Protein AF-A0A9P1BZZ9-F1 (afdb_monomer_lite)

Organism: NCBI:txid2562237

Foldseek 3Di:
DDDDDDDDDDDDDDDDDPPDDDDDDDPPPPDPDDDDPDDPDPPVPPPPPPPPPCLLQDPVVPQVDLLSSVLSLQCLQDVADPPRRFDKDWDWDADVQAIKIKIWTAQSSCCSQPVPPHRTDIQIADGDNDRVVNVVRSSVSVSVDVSSSVSSVPGDDDPVVVVVVVVVVVVVVVVVVVVVVVVVVVVVVVVVVVVVD

pLDDT: mean 73.9, std 19.05, range [39.66, 96.94]

Sequence (197 aa):
MGGHAEETVGRTRGKRNSERSPARNRRSGSRQRKPRRSQSRTADRKRERSKPEAQYGFDPQKNKTKKNALNNFLRRLVRPKPNEPASASFKTLEVEGGWQSTMTLDSRCCAKIWPKEGPTKCFVGEICGAKNEAEESAMEKFWQDPDVRKTAATLPPSNRQKDRIRSVARYKDKQRANNQLRHHARLEQRRAESGLR

Secondary structure (DSSP, 8-state):
--------------------PPPP------------------------------BTTB-TTT-SSHHHHHHHHHHHHS--BTTB---EEEEEEEETTEEEEEEEE-HHHHHHH-TTS-S--EEEEEEESSHHHHHHHHHHHHHH-HHHHHHHHHSPPPHHHHHHHHHHHHHHHHHHHHHHHHHHHHHHHHHHHHT--

Structure (mmCIF, N/CA/C/O backbone):
data_AF-A0A9P1BZZ9-F1
#
_entry.id   AF-A0A9P1BZZ9-F1
#
loop_
_atom_site.group_PDB
_atom_site.id
_atom_site.type_symbol
_atom_site.label_atom_id
_atom_site.label_alt_id
_atom_site.label_comp_id
_atom_site.label_asym_id
_atom_site.label_entity_id
_atom_site.label_seq_id
_atom_site.pdbx_PDB_ins_code
_atom_site.Cartn_x
_atom_site.Cartn_y
_atom_site.Cartn_z
_atom_site.occupancy
_atom_site.B_iso_or_equiv
_atom_site.auth_seq_id
_atom_site.auth_comp_id
_atom_site.auth_asym_id
_atom_site.auth_atom_id
_atom_site.pdbx_PDB_model_num
ATOM 1 N N . MET A 1 1 ? 41.981 34.307 44.944 1.00 44.06 1 MET A N 1
ATOM 2 C CA . MET A 1 1 ? 43.408 34.422 45.315 1.00 44.06 1 MET A CA 1
ATOM 3 C C . MET A 1 1 ? 43.894 33.030 45.689 1.00 44.06 1 MET A C 1
ATOM 5 O O . MET A 1 1 ? 43.281 32.443 46.568 1.00 44.06 1 MET A O 1
ATOM 9 N N . GLY A 1 2 ? 44.925 32.527 44.999 1.00 40.56 2 GLY A N 1
ATOM 10 C CA . GLY A 1 2 ? 45.547 31.202 45.184 1.00 40.56 2 GLY A CA 1
ATOM 11 C C . GLY A 1 2 ? 44.863 30.103 44.356 1.00 40.56 2 GLY A C 1
ATOM 12 O O . GLY A 1 2 ? 43.699 29.826 44.594 1.00 40.56 2 GLY A O 1
ATOM 13 N N . GLY A 1 3 ? 45.443 29.479 43.329 1.00 44.03 3 GLY A N 1
ATOM 14 C CA . GLY A 1 3 ? 46.842 29.391 42.904 1.00 44.03 3 GLY A CA 1
ATOM 15 C C . GLY A 1 3 ? 47.364 27.962 43.096 1.00 44.03 3 GLY A C 1
ATOM 16 O O . GLY A 1 3 ? 47.228 27.432 44.192 1.00 44.03 3 GLY A O 1
ATOM 17 N N . HIS A 1 4 ? 48.004 27.431 42.045 1.00 40.78 4 HIS A N 1
ATOM 18 C CA . HIS A 1 4 ? 48.711 26.141 41.903 1.00 40.78 4 HIS A CA 1
ATOM 19 C C . HIS A 1 4 ? 47.864 24.911 41.535 1.00 40.78 4 HIS A C 1
ATOM 21 O O . HIS A 1 4 ? 46.781 24.732 42.072 1.00 40.78 4 HIS A O 1
ATOM 27 N N . ALA A 1 5 ? 48.307 23.947 40.726 1.00 47.50 5 ALA A N 1
ATOM 28 C CA . ALA A 1 5 ? 49.251 23.755 39.605 1.00 47.50 5 ALA A CA 1
ATOM 29 C C . ALA A 1 5 ? 49.505 22.225 39.562 1.00 47.50 5 ALA A C 1
ATOM 31 O O . ALA A 1 5 ? 49.292 21.562 40.572 1.00 47.50 5 ALA A O 1
ATOM 32 N N . GLU A 1 6 ? 50.014 21.722 38.429 1.00 48.06 6 GLU A N 1
ATOM 33 C CA . GLU A 1 6 ? 50.607 20.373 38.240 1.00 48.06 6 GLU A CA 1
ATOM 34 C C . GLU A 1 6 ? 49.603 19.210 38.049 1.00 48.06 6 GLU A C 1
ATOM 36 O O . GLU A 1 6 ? 48.519 19.199 38.613 1.00 48.06 6 GLU A O 1
ATOM 41 N N . GLU A 1 7 ? 49.827 18.185 37.225 1.00 44.62 7 GLU A N 1
ATOM 42 C CA . GLU A 1 7 ? 50.893 17.860 36.275 1.00 44.62 7 GLU A CA 1
ATOM 43 C C . GLU A 1 7 ? 50.366 16.823 35.257 1.00 44.62 7 GLU A C 1
ATOM 45 O O . GLU A 1 7 ? 49.316 16.202 35.420 1.00 44.62 7 GLU A O 1
ATOM 50 N N . THR A 1 8 ? 51.150 16.684 34.194 1.00 49.38 8 THR A N 1
ATOM 51 C CA . THR A 1 8 ? 51.267 15.650 33.147 1.00 49.38 8 THR A CA 1
ATOM 52 C C . THR A 1 8 ? 51.087 14.193 33.653 1.00 49.38 8 THR A C 1
ATOM 54 O O . THR A 1 8 ? 51.247 13.897 34.825 1.00 49.38 8 THR A O 1
ATOM 57 N N . VAL A 1 9 ? 50.669 13.189 32.867 1.00 47.25 9 VAL A N 1
ATOM 58 C CA . VAL A 1 9 ? 51.457 12.302 31.969 1.00 47.25 9 VAL A CA 1
ATOM 59 C C . VAL A 1 9 ? 50.465 11.175 31.562 1.00 47.25 9 VAL A C 1
ATOM 61 O O . VAL A 1 9 ? 49.798 10.611 32.416 1.00 47.25 9 VAL A O 1
ATOM 64 N N . GLY A 1 10 ? 50.188 10.869 30.289 1.00 39.66 10 GLY A N 1
ATOM 65 C CA . GLY A 1 10 ? 50.904 9.825 29.542 1.00 39.66 10 GLY A CA 1
ATOM 66 C C . GLY A 1 10 ? 50.033 8.619 29.119 1.00 39.66 10 GLY A C 1
ATOM 67 O O . GLY A 1 10 ? 49.416 7.961 29.939 1.00 39.66 10 GLY A O 1
ATOM 68 N N . ARG A 1 11 ? 50.031 8.353 27.800 1.00 44.88 11 ARG A N 1
ATOM 69 C CA . ARG A 1 11 ? 49.965 7.064 27.053 1.00 44.88 11 ARG A CA 1
ATOM 70 C C . ARG A 1 11 ? 49.220 5.868 27.703 1.00 44.88 11 ARG A C 1
ATOM 72 O O . ARG A 1 11 ? 49.583 5.382 28.758 1.00 44.88 11 ARG A O 1
ATOM 79 N N . THR A 1 12 ? 48.346 5.166 26.974 1.00 47.81 12 THR A N 1
ATOM 80 C CA . THR A 1 12 ? 48.816 4.104 26.058 1.00 47.81 12 THR A CA 1
ATOM 81 C C . THR A 1 12 ? 47.782 3.667 25.011 1.00 47.81 12 THR A C 1
ATOM 83 O O . THR A 1 12 ? 46.574 3.608 25.212 1.00 47.81 12 THR A O 1
ATOM 86 N N . ARG A 1 13 ? 48.339 3.335 23.844 1.00 48.12 13 ARG A N 1
ATOM 87 C CA . ARG A 1 13 ? 47.713 2.890 22.601 1.00 48.12 13 ARG A CA 1
ATOM 88 C C . ARG A 1 13 ? 47.457 1.381 22.677 1.00 48.12 13 ARG A C 1
ATOM 90 O O . ARG A 1 13 ? 48.377 0.593 22.470 1.00 48.12 13 ARG A O 1
ATOM 97 N N . GLY A 1 14 ? 46.218 0.979 22.953 1.00 43.62 14 GLY A N 1
ATOM 98 C CA . GLY A 1 14 ? 45.798 -0.424 22.919 1.00 43.62 14 GLY A CA 1
ATOM 99 C C . GLY A 1 14 ? 45.814 -0.983 21.493 1.00 43.62 14 GLY A C 1
ATOM 100 O O . GLY A 1 14 ? 44.892 -0.748 20.710 1.00 43.62 14 GLY A O 1
ATOM 101 N N . LYS A 1 15 ? 46.876 -1.720 21.148 1.00 42.53 15 LYS A N 1
ATOM 102 C CA . LYS A 1 15 ? 46.952 -2.567 19.952 1.00 42.53 15 LYS A CA 1
ATOM 103 C C . LYS A 1 15 ? 45.922 -3.694 20.091 1.00 42.53 15 LYS A C 1
ATOM 105 O O . LYS A 1 15 ? 46.056 -4.540 20.968 1.00 42.53 15 LYS A O 1
ATOM 110 N N . ARG A 1 16 ? 44.898 -3.720 19.233 1.00 51.22 16 ARG A N 1
ATOM 111 C CA . ARG A 1 16 ? 43.996 -4.874 19.121 1.00 51.22 16 ARG A CA 1
ATOM 112 C C . ARG A 1 16 ? 44.665 -5.940 18.262 1.00 51.22 16 ARG A C 1
ATOM 114 O O . ARG A 1 16 ? 44.851 -5.742 17.062 1.00 51.22 16 ARG A O 1
ATOM 121 N N . ASN A 1 17 ? 44.995 -7.060 18.896 1.00 47.78 17 ASN A N 1
ATOM 122 C CA . ASN A 1 17 ? 45.244 -8.332 18.233 1.00 47.78 17 ASN A CA 1
ATOM 123 C C . ASN A 1 17 ? 43.994 -8.701 17.423 1.00 47.78 17 ASN A C 1
ATOM 125 O O . ASN A 1 17 ? 42.943 -8.984 17.991 1.00 47.78 17 ASN A O 1
ATOM 129 N N . SER A 1 18 ? 44.094 -8.654 16.096 1.00 52.81 18 SER A N 1
ATOM 130 C CA . SER A 1 18 ? 43.132 -9.320 15.218 1.00 52.81 18 SER A CA 1
ATOM 131 C C . SER A 1 18 ? 43.734 -10.664 14.846 1.00 52.81 18 SER A C 1
ATOM 133 O O . SER A 1 18 ? 44.504 -10.794 13.895 1.00 52.81 18 SER A O 1
ATOM 135 N N . GLU A 1 19 ? 43.422 -11.662 15.667 1.00 45.22 19 GLU A N 1
ATOM 136 C CA . GLU A 1 19 ? 43.662 -13.055 15.332 1.00 45.22 19 GLU A CA 1
ATOM 137 C C . GLU A 1 19 ? 42.907 -13.380 14.044 1.00 45.22 19 GLU A C 1
ATOM 139 O O . GLU A 1 19 ? 41.679 -13.360 13.939 1.00 45.22 19 GLU A O 1
ATOM 144 N N . ARG A 1 20 ? 43.715 -13.596 13.016 1.00 46.62 20 ARG A N 1
ATOM 145 C CA . ARG A 1 20 ? 43.342 -13.940 11.658 1.00 46.62 20 ARG A CA 1
ATOM 146 C C . ARG A 1 20 ? 42.770 -15.357 11.681 1.00 46.62 20 ARG A C 1
ATOM 148 O O . ARG A 1 20 ? 43.519 -16.325 11.749 1.00 46.62 20 ARG A O 1
ATOM 155 N N . SER A 1 21 ? 41.446 -15.485 11.636 1.00 52.53 21 SER A N 1
ATOM 156 C CA . SER A 1 21 ? 40.784 -16.787 11.505 1.00 52.53 21 SER A CA 1
ATOM 157 C C . SER A 1 21 ? 41.284 -17.520 10.246 1.00 52.53 21 SER A C 1
ATOM 159 O O . SER A 1 21 ? 41.307 -16.910 9.170 1.00 52.53 21 SER A O 1
ATOM 161 N N . PRO A 1 22 ? 41.666 -18.808 10.320 1.00 52.72 22 PRO A N 1
ATOM 162 C CA . PRO A 1 22 ? 42.092 -19.544 9.141 1.00 52.72 22 PRO A CA 1
ATOM 163 C C . PRO A 1 22 ? 40.899 -19.871 8.234 1.00 52.72 22 PRO A C 1
ATOM 165 O O . PRO A 1 22 ? 39.805 -20.236 8.671 1.00 52.72 22 PRO A O 1
ATOM 168 N N . ALA A 1 23 ? 41.135 -19.692 6.937 1.00 50.06 23 ALA A N 1
ATOM 169 C CA . ALA A 1 23 ? 40.171 -19.834 5.862 1.00 50.06 23 ALA A CA 1
ATOM 170 C C . ALA A 1 23 ? 39.580 -21.253 5.783 1.00 50.06 23 ALA A C 1
ATOM 172 O O . ALA A 1 23 ? 40.292 -22.255 5.785 1.00 50.06 23 ALA A O 1
ATOM 173 N N . ARG A 1 24 ? 38.250 -21.326 5.652 1.00 52.97 24 ARG A N 1
ATOM 174 C CA . ARG A 1 24 ? 37.497 -22.563 5.411 1.00 52.97 24 ARG A CA 1
ATOM 175 C C . ARG A 1 24 ? 37.961 -23.260 4.128 1.00 52.97 24 ARG A C 1
ATOM 177 O O . ARG A 1 24 ? 37.866 -22.696 3.037 1.00 52.97 24 ARG A O 1
ATOM 184 N N . ASN A 1 25 ? 38.339 -24.527 4.282 1.00 47.66 25 ASN A N 1
ATOM 185 C CA . ASN A 1 25 ? 38.550 -25.508 3.221 1.00 47.66 25 ASN A CA 1
ATOM 186 C C . ASN A 1 25 ? 37.404 -25.496 2.192 1.00 47.66 25 ASN A C 1
ATOM 188 O O . ASN A 1 25 ? 36.269 -25.883 2.486 1.00 47.66 25 ASN A O 1
ATOM 192 N N . ARG A 1 26 ? 37.712 -25.095 0.953 1.00 45.53 26 ARG A N 1
ATOM 193 C CA . ARG A 1 26 ? 36.842 -25.297 -0.211 1.00 45.53 26 ARG A CA 1
ATOM 194 C C . ARG A 1 26 ? 36.912 -26.769 -0.621 1.00 45.53 26 ARG A C 1
ATOM 196 O O . ARG A 1 26 ? 37.778 -27.164 -1.390 1.00 45.53 26 ARG A O 1
ATOM 203 N N . ARG A 1 27 ? 35.987 -27.587 -0.112 1.00 48.66 27 ARG A N 1
ATOM 204 C CA . ARG A 1 27 ? 35.734 -28.931 -0.650 1.00 48.66 27 ARG A CA 1
ATOM 205 C C . ARG A 1 27 ? 35.082 -28.801 -2.029 1.00 48.66 27 ARG A C 1
ATOM 207 O O . ARG A 1 27 ? 33.900 -28.480 -2.148 1.00 48.66 27 ARG A O 1
ATOM 214 N N . SER A 1 28 ? 35.879 -29.052 -3.060 1.00 50.12 28 SER A N 1
ATOM 215 C CA . SER A 1 28 ? 35.500 -29.166 -4.469 1.00 50.12 28 SER A CA 1
ATOM 216 C C . SER A 1 28 ? 34.620 -30.402 -4.686 1.00 50.12 28 SER A C 1
ATOM 218 O O . SER A 1 28 ? 35.078 -31.452 -5.122 1.00 50.12 28 SER A O 1
ATOM 220 N N . GLY A 1 29 ? 33.337 -30.301 -4.341 1.00 47.56 29 GLY A N 1
ATOM 221 C CA . GLY A 1 29 ? 32.343 -31.319 -4.667 1.00 47.56 29 GLY A CA 1
ATOM 222 C C . GLY A 1 29 ? 31.991 -31.267 -6.151 1.00 47.56 29 GLY A C 1
ATOM 223 O O . GLY A 1 29 ? 31.058 -30.565 -6.539 1.00 47.56 29 GLY A O 1
ATOM 224 N N . SER A 1 30 ? 32.735 -32.015 -6.967 1.00 54.12 30 SER A N 1
ATOM 225 C CA . SER A 1 30 ? 32.393 -32.357 -8.351 1.00 54.12 30 SER A CA 1
ATOM 226 C C . SER A 1 30 ? 31.069 -33.132 -8.375 1.00 54.12 30 SER A C 1
ATOM 228 O O . SER A 1 30 ? 31.024 -34.354 -8.261 1.00 54.12 30 SER A O 1
ATOM 230 N N . ARG A 1 31 ? 29.947 -32.411 -8.446 1.00 54.34 31 ARG A N 1
ATOM 231 C CA . ARG A 1 31 ? 28.629 -33.002 -8.695 1.00 54.34 31 ARG A CA 1
ATOM 232 C C . ARG A 1 31 ? 28.411 -33.043 -10.200 1.00 54.34 31 ARG A C 1
ATOM 234 O O . ARG A 1 31 ? 28.041 -32.033 -10.800 1.00 54.34 31 ARG A O 1
ATOM 241 N N . GLN A 1 32 ? 28.626 -34.222 -10.783 1.00 52.22 32 GLN A N 1
ATOM 242 C CA . GLN A 1 32 ? 28.174 -34.579 -12.126 1.00 52.22 32 GLN A CA 1
ATOM 243 C C . GLN A 1 32 ? 26.708 -34.158 -12.307 1.00 52.22 32 GLN A C 1
ATOM 245 O O . GLN A 1 32 ? 25.787 -34.714 -11.705 1.00 52.22 32 GLN A O 1
ATOM 250 N N . ARG A 1 33 ? 26.484 -33.133 -13.130 1.00 55.12 33 ARG A N 1
ATOM 251 C CA . ARG A 1 33 ? 25.147 -32.722 -13.554 1.00 55.12 33 ARG A CA 1
ATOM 252 C C . ARG A 1 33 ? 24.724 -33.623 -14.708 1.00 55.12 33 ARG A C 1
ATOM 254 O O . ARG A 1 33 ? 25.260 -33.504 -15.804 1.00 55.12 33 ARG A O 1
ATOM 261 N N . LYS A 1 34 ? 23.742 -34.495 -14.469 1.00 65.88 34 LYS A N 1
ATOM 262 C CA . LYS A 1 34 ? 23.034 -35.204 -15.545 1.00 65.88 34 LYS A CA 1
ATOM 263 C C . LYS A 1 34 ? 22.431 -34.179 -16.527 1.00 65.88 34 LYS A C 1
ATOM 265 O O . LYS A 1 34 ? 21.904 -33.158 -16.068 1.00 65.88 34 LYS A O 1
ATOM 270 N N . PRO A 1 35 ? 22.470 -34.425 -17.848 1.00 55.38 35 PRO A N 1
ATOM 271 C CA . PRO A 1 35 ? 21.871 -33.533 -18.830 1.00 55.38 35 PRO A CA 1
ATOM 272 C C . PRO A 1 35 ? 20.351 -33.503 -18.641 1.00 55.38 35 PRO A C 1
ATOM 274 O O . PRO A 1 35 ? 19.661 -34.523 -18.659 1.00 55.38 35 PRO A O 1
ATOM 277 N N . ARG A 1 36 ? 19.827 -32.301 -18.404 1.00 55.97 36 ARG A N 1
ATOM 278 C CA . ARG A 1 36 ? 18.398 -32.051 -18.227 1.00 55.97 36 ARG A CA 1
ATOM 279 C C . ARG A 1 36 ? 17.747 -32.109 -19.609 1.00 55.97 36 ARG A C 1
ATOM 281 O O . ARG A 1 36 ? 17.949 -31.214 -20.423 1.00 55.97 36 ARG A O 1
ATOM 288 N N . ARG A 1 37 ? 16.997 -33.184 -19.856 1.00 49.16 37 ARG A N 1
ATOM 289 C CA . ARG A 1 37 ? 16.170 -33.426 -21.047 1.00 49.16 37 ARG A CA 1
ATOM 290 C C . ARG A 1 37 ? 15.352 -32.166 -21.365 1.00 49.16 37 ARG A C 1
ATOM 292 O O . ARG A 1 37 ? 14.487 -31.766 -20.585 1.00 49.16 37 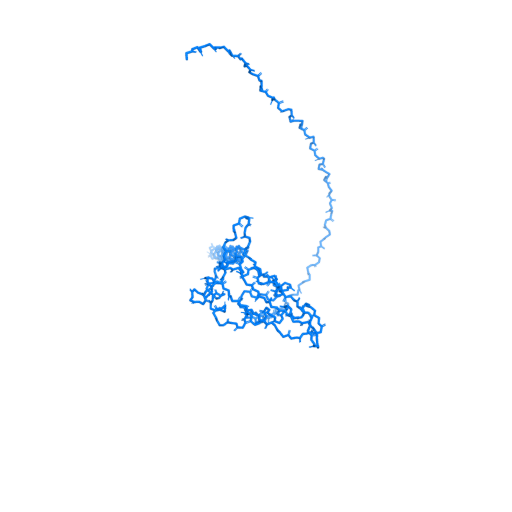ARG A O 1
ATOM 299 N N . SER A 1 38 ? 15.672 -31.517 -22.478 1.00 49.12 38 SER A N 1
ATOM 300 C CA . SER A 1 38 ? 14.988 -30.335 -22.991 1.00 49.12 38 SER A CA 1
ATOM 301 C C . SER A 1 38 ? 13.603 -30.730 -23.500 1.00 49.12 38 SER A C 1
ATOM 303 O O . SER A 1 38 ? 13.452 -31.144 -24.645 1.00 49.12 38 SER A O 1
ATOM 305 N N . GLN A 1 39 ? 12.582 -30.630 -22.647 1.00 47.34 39 GLN A N 1
ATOM 306 C CA . GLN A 1 39 ? 11.202 -30.653 -23.120 1.00 47.34 39 GLN A CA 1
ATOM 307 C C . GLN A 1 39 ? 10.872 -29.285 -23.718 1.00 47.34 39 GLN A C 1
ATOM 309 O O . GLN A 1 39 ? 10.629 -28.308 -23.008 1.00 47.34 39 GLN A O 1
ATOM 314 N N . SER A 1 40 ? 10.890 -29.233 -25.047 1.00 52.59 40 SER A N 1
ATOM 315 C CA . SER A 1 40 ? 10.266 -28.197 -25.857 1.00 52.59 40 SER A CA 1
ATOM 316 C C . SER A 1 40 ? 8.760 -28.190 -25.584 1.00 52.59 40 SER A C 1
ATOM 318 O O . SER A 1 40 ? 7.985 -28.971 -26.126 1.00 52.59 40 SER A O 1
ATOM 320 N N . ARG A 1 41 ? 8.326 -27.288 -24.707 1.00 46.78 41 ARG A N 1
ATOM 321 C CA . ARG A 1 41 ? 6.930 -26.853 -24.626 1.00 46.78 41 ARG A CA 1
ATOM 322 C C . ARG A 1 41 ? 6.885 -25.348 -24.829 1.00 46.78 41 ARG A C 1
ATOM 324 O O . ARG A 1 41 ? 6.703 -24.581 -23.889 1.00 46.78 41 ARG A O 1
ATOM 331 N N . THR A 1 42 ? 7.042 -24.928 -26.079 1.00 47.16 42 THR A N 1
ATOM 332 C CA . THR A 1 42 ? 6.557 -23.630 -26.558 1.00 47.16 42 THR A CA 1
ATOM 333 C C . THR A 1 42 ? 5.042 -23.723 -26.725 1.00 47.16 42 THR A C 1
ATOM 335 O O . THR A 1 42 ? 4.518 -23.731 -27.830 1.00 47.16 42 THR A O 1
ATOM 338 N N . ALA A 1 43 ? 4.332 -23.850 -25.603 1.00 49.25 43 ALA A N 1
ATOM 339 C CA . ALA A 1 43 ? 2.933 -23.465 -25.545 1.00 49.25 43 ALA A CA 1
ATOM 340 C C . ALA A 1 43 ? 2.934 -21.996 -25.141 1.00 49.25 43 ALA A C 1
ATOM 342 O O . ALA A 1 43 ? 3.072 -21.655 -23.962 1.00 49.25 43 ALA A O 1
ATOM 343 N N . ASP A 1 44 ? 2.860 -21.152 -26.162 1.00 47.22 44 ASP A N 1
ATOM 344 C CA . ASP A 1 44 ? 2.736 -19.704 -26.101 1.00 47.22 44 ASP A CA 1
ATOM 345 C C . ASP A 1 44 ? 1.379 -19.349 -25.466 1.00 47.22 44 ASP A C 1
ATOM 347 O O . ASP A 1 44 ? 0.432 -18.899 -26.104 1.00 47.22 44 ASP A O 1
ATOM 351 N N . ARG A 1 45 ? 1.236 -19.630 -24.165 1.00 44.69 45 ARG A N 1
ATOM 352 C CA . ARG A 1 45 ? 0.145 -19.095 -23.361 1.00 44.69 45 ARG A CA 1
ATOM 353 C C . ARG A 1 45 ? 0.459 -17.619 -23.181 1.00 44.69 45 ARG A C 1
ATOM 355 O O . ARG A 1 45 ? 1.032 -17.221 -22.164 1.00 44.69 45 ARG A O 1
ATOM 362 N N . LYS A 1 46 ? 0.024 -16.815 -24.155 1.00 46.41 46 LYS A N 1
ATOM 363 C CA . LYS A 1 46 ? -0.362 -15.419 -23.950 1.00 46.41 46 LYS A CA 1
ATOM 364 C C . LYS A 1 46 ? -1.445 -15.400 -22.868 1.00 46.41 46 LYS A C 1
ATOM 366 O O . LYS A 1 46 ? -2.629 -15.275 -23.137 1.00 46.41 46 LYS A O 1
ATOM 371 N N . ARG A 1 47 ? -1.042 -15.592 -21.608 1.00 45.56 47 ARG A N 1
ATOM 372 C CA . ARG A 1 47 ? -1.839 -15.151 -20.476 1.00 45.56 47 ARG A CA 1
ATOM 373 C C . ARG A 1 47 ? -1.831 -13.644 -20.602 1.00 45.56 47 ARG A C 1
ATOM 375 O O . ARG A 1 47 ? -0.847 -13.004 -20.226 1.00 45.56 47 ARG A O 1
ATOM 382 N N . GLU A 1 48 ? -2.916 -13.110 -21.140 1.00 44.75 48 GLU A N 1
ATOM 383 C CA . GLU A 1 48 ? -3.381 -11.776 -20.808 1.00 44.75 48 GLU A CA 1
ATOM 384 C C . GLU A 1 48 ? -3.502 -11.725 -19.286 1.00 44.75 48 GLU A C 1
ATOM 386 O O . GLU A 1 48 ? -4.523 -12.015 -18.675 1.00 44.75 48 GLU A O 1
ATOM 391 N N . ARG A 1 49 ? -2.376 -11.449 -18.628 1.00 45.34 49 ARG A N 1
ATOM 392 C CA . ARG A 1 49 ? -2.394 -10.922 -17.281 1.00 45.34 49 ARG A CA 1
ATOM 393 C C . ARG A 1 49 ? -2.906 -9.513 -17.477 1.00 45.34 49 ARG A C 1
ATOM 395 O O . ARG A 1 49 ? -2.104 -8.612 -17.737 1.00 45.34 49 ARG A O 1
ATOM 402 N N . SER A 1 50 ? -4.226 -9.353 -17.394 1.00 46.22 50 SER A N 1
ATOM 403 C CA . SER A 1 50 ? -4.810 -8.080 -17.002 1.00 46.22 50 SER A CA 1
ATOM 404 C C . SER A 1 50 ? -3.924 -7.564 -15.874 1.00 46.22 50 SER A C 1
ATOM 406 O O . SER A 1 50 ? -3.646 -8.272 -14.898 1.00 46.22 50 SER A O 1
ATOM 408 N N . LYS A 1 51 ? -3.287 -6.410 -16.098 1.00 50.06 51 LYS A N 1
ATOM 409 C CA . LYS A 1 51 ? -2.477 -5.800 -15.046 1.00 50.06 51 LYS A CA 1
ATOM 410 C C . LYS A 1 51 ? -3.457 -5.640 -13.888 1.00 50.06 51 LYS A C 1
ATOM 412 O O . LYS A 1 51 ? -4.456 -4.962 -14.115 1.00 50.06 51 LYS A O 1
ATOM 417 N N . PRO A 1 52 ? -3.242 -6.286 -12.723 1.00 46.00 52 PRO A N 1
ATOM 418 C CA . PRO A 1 52 ? -4.103 -6.026 -11.588 1.00 46.00 52 PRO A CA 1
ATOM 419 C C . PRO A 1 52 ? -4.037 -4.523 -11.396 1.00 46.00 52 PRO A C 1
ATOM 421 O O . PRO A 1 52 ? -2.936 -3.963 -11.309 1.00 46.00 52 PRO A O 1
ATOM 424 N N . GLU A 1 53 ? -5.197 -3.888 -11.500 1.00 45.34 53 GLU A N 1
ATOM 425 C CA . GLU A 1 53 ? -5.349 -2.466 -11.289 1.00 45.34 53 GLU A CA 1
ATOM 426 C C . GLU A 1 53 ? -4.713 -2.213 -9.928 1.00 45.34 53 GLU A C 1
ATOM 428 O O . GLU A 1 53 ? -5.137 -2.771 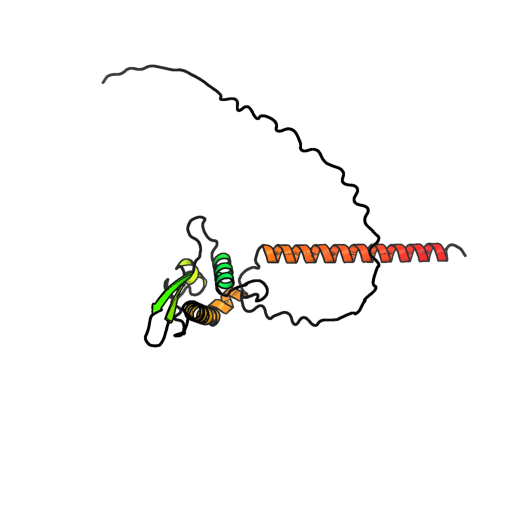-8.916 1.00 45.34 53 GLU A O 1
ATOM 433 N N . ALA A 1 54 ? -3.546 -1.566 -9.934 1.00 47.12 54 ALA A N 1
ATOM 434 C CA . ALA A 1 54 ? -2.792 -1.362 -8.716 1.00 47.12 54 ALA A CA 1
ATOM 435 C C . ALA A 1 54 ? -3.626 -0.379 -7.911 1.00 47.12 54 ALA A C 1
ATOM 437 O O . ALA A 1 54 ? -3.567 0.823 -8.157 1.00 47.12 54 ALA A O 1
ATOM 438 N N . GLN A 1 55 ? -4.457 -0.916 -7.026 1.00 50.84 55 GLN A N 1
ATOM 439 C CA . GLN A 1 55 ? -5.427 -0.177 -6.253 1.00 50.84 55 GLN A CA 1
ATOM 440 C C . GLN A 1 55 ? -4.632 0.647 -5.238 1.00 50.84 55 GLN A C 1
ATOM 442 O O . GLN A 1 55 ? -4.357 0.217 -4.132 1.00 50.84 55 GLN A O 1
ATOM 447 N N . TYR A 1 56 ? -4.133 1.803 -5.670 1.00 54.19 56 TYR A N 1
ATOM 448 C CA . TYR A 1 56 ? -3.636 2.887 -4.826 1.00 54.19 56 TYR A CA 1
ATOM 449 C C . TYR A 1 56 ? -2.712 2.435 -3.680 1.00 54.19 56 TYR A C 1
ATOM 451 O O . TYR A 1 56 ? -3.052 2.497 -2.508 1.00 54.19 56 TYR A O 1
ATOM 459 N N . GLY A 1 57 ? -1.513 1.937 -4.003 1.00 51.59 57 GLY A N 1
ATOM 460 C CA . GLY A 1 57 ? -0.558 1.463 -2.983 1.00 51.59 57 GLY A CA 1
ATOM 461 C C . GLY A 1 57 ? -0.877 0.080 -2.395 1.00 51.59 57 GLY A C 1
ATOM 462 O O . GLY A 1 57 ? 0.001 -0.535 -1.779 1.00 51.59 57 GLY A O 1
ATOM 463 N N . PHE A 1 58 ? -2.061 -0.459 -2.676 1.00 48.75 58 PHE A N 1
ATOM 464 C CA . PHE A 1 58 ? -2.388 -1.867 -2.559 1.00 48.75 58 PHE A CA 1
ATOM 465 C C . PHE A 1 58 ? -2.002 -2.574 -3.862 1.00 48.75 58 PHE A C 1
ATOM 467 O O . PHE A 1 58 ? -2.668 -2.487 -4.889 1.00 48.75 58 PHE A O 1
ATOM 474 N N . ASP A 1 59 ? -0.863 -3.259 -3.838 1.00 54.56 59 ASP A N 1
ATOM 475 C CA . ASP A 1 59 ? -0.609 -4.320 -4.805 1.00 54.56 59 ASP A CA 1
ATOM 476 C C . ASP A 1 59 ? -0.991 -5.631 -4.098 1.00 54.56 59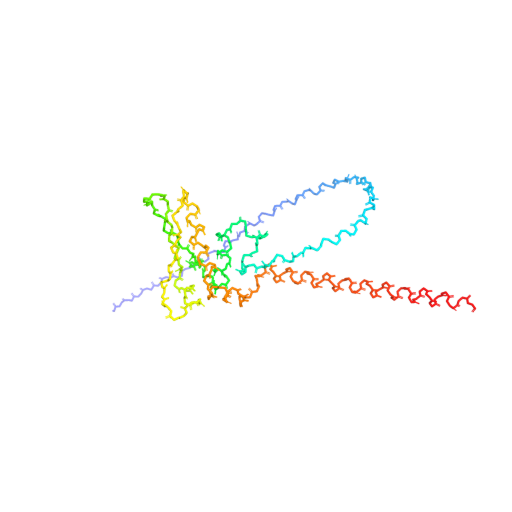 ASP A C 1
ATOM 478 O O . ASP A 1 59 ? -0.256 -6.037 -3.187 1.00 54.56 59 ASP A O 1
ATOM 482 N N . PRO A 1 60 ? -2.123 -6.272 -4.459 1.00 44.75 60 PRO A N 1
ATOM 483 C CA . PRO A 1 60 ? -2.596 -7.501 -3.814 1.00 44.75 60 PRO A CA 1
ATOM 484 C C . PRO A 1 60 ? -1.551 -8.622 -3.861 1.00 44.75 60 PRO A C 1
ATOM 486 O O . PRO A 1 60 ? -1.510 -9.484 -2.990 1.00 44.75 60 PRO A O 1
ATOM 489 N N . GLN A 1 61 ? -0.649 -8.597 -4.853 1.00 46.44 61 GLN A N 1
ATOM 490 C CA . GLN A 1 61 ? 0.443 -9.566 -4.952 1.00 46.44 61 GLN A CA 1
ATOM 491 C C . GLN A 1 61 ? 1.613 -9.258 -4.002 1.00 46.44 61 GLN A C 1
ATOM 493 O O . GLN A 1 61 ? 2.460 -10.126 -3.786 1.00 46.44 61 GLN A O 1
ATOM 498 N N . LYS A 1 62 ? 1.718 -8.035 -3.460 1.00 52.59 62 LYS A N 1
ATOM 499 C CA . LYS A 1 62 ? 2.853 -7.586 -2.627 1.00 52.59 62 LYS A CA 1
ATOM 500 C C . LYS A 1 62 ? 2.496 -7.347 -1.165 1.00 52.59 62 LYS A C 1
ATOM 502 O O . LYS A 1 62 ? 3.363 -7.529 -0.312 1.00 52.59 62 LYS A O 1
ATOM 507 N N . ASN A 1 63 ? 1.269 -6.936 -0.869 1.00 55.84 63 ASN A N 1
ATOM 508 C CA . ASN A 1 63 ? 0.816 -6.716 0.496 1.00 55.84 63 ASN A CA 1
ATOM 509 C C . ASN A 1 63 ? 0.028 -7.945 0.941 1.00 55.84 63 ASN A C 1
ATOM 511 O O . ASN A 1 63 ? -1.142 -8.082 0.613 1.00 55.84 63 ASN A O 1
ATOM 515 N N . LYS A 1 64 ? 0.678 -8.836 1.704 1.00 63.12 64 LYS A N 1
ATOM 516 C CA . LYS A 1 64 ? 0.017 -10.032 2.262 1.00 63.12 64 LYS A CA 1
ATOM 517 C C . LYS A 1 64 ? -1.204 -9.684 3.128 1.00 63.12 64 LYS A C 1
ATOM 519 O O . LYS A 1 64 ? -2.052 -10.536 3.331 1.00 63.12 64 LYS A O 1
ATOM 524 N N . THR A 1 65 ? -1.256 -8.457 3.653 1.00 76.56 65 THR A N 1
ATOM 525 C CA . THR A 1 65 ? -2.329 -7.936 4.508 1.00 76.56 65 THR A CA 1
ATOM 526 C C . THR A 1 65 ? -2.549 -6.444 4.235 1.00 76.56 65 THR A C 1
ATOM 528 O O . THR A 1 65 ? -1.608 -5.733 3.857 1.00 76.56 65 THR A O 1
ATOM 531 N N . LYS A 1 66 ? -3.766 -5.941 4.480 1.00 81.50 66 LYS A N 1
ATOM 532 C CA . LYS A 1 66 ? -4.108 -4.506 4.382 1.00 81.50 66 LYS A CA 1
ATOM 533 C C . LYS A 1 66 ? -3.219 -3.632 5.279 1.00 81.50 66 LYS A C 1
ATOM 535 O O . LYS A 1 66 ? -2.752 -2.584 4.837 1.00 81.50 66 LYS A O 1
ATOM 540 N N . LYS A 1 67 ? -2.841 -4.128 6.466 1.00 84.56 67 LYS A N 1
ATOM 541 C CA . LYS A 1 67 ? -1.880 -3.464 7.373 1.00 84.56 67 LYS A CA 1
ATOM 542 C C . LYS A 1 67 ? -0.519 -3.209 6.723 1.00 84.56 67 LYS A C 1
ATOM 544 O O . LYS A 1 67 ? 0.059 -2.136 6.876 1.00 84.56 67 LYS A O 1
ATOM 549 N N . ASN A 1 68 ? 0.001 -4.174 5.963 1.00 82.62 68 ASN A N 1
ATOM 550 C CA . ASN A 1 68 ? 1.277 -4.005 5.264 1.00 82.62 68 ASN A CA 1
ATOM 551 C C . ASN A 1 68 ? 1.184 -2.952 4.155 1.00 82.62 68 ASN A C 1
ATOM 553 O O . ASN A 1 68 ? 2.129 -2.186 3.959 1.00 82.62 68 ASN A O 1
ATOM 557 N N . ALA A 1 69 ? 0.048 -2.890 3.456 1.00 82.56 69 ALA A N 1
ATOM 558 C CA . ALA A 1 69 ? -0.206 -1.852 2.462 1.00 82.56 69 ALA A CA 1
ATOM 559 C C . ALA A 1 69 ? -0.226 -0.462 3.099 1.00 82.56 69 ALA A C 1
ATOM 561 O O . ALA A 1 69 ? 0.465 0.438 2.621 1.00 82.56 69 ALA A O 1
ATOM 562 N N . LEU A 1 70 ? -0.947 -0.324 4.214 1.00 87.25 70 LEU A N 1
ATOM 563 C CA . LEU A 1 70 ? -1.040 0.914 4.979 1.00 87.25 70 LEU A CA 1
ATOM 564 C C . LEU A 1 70 ? 0.343 1.371 5.450 1.00 87.25 70 LEU A C 1
ATOM 566 O O . LEU A 1 70 ? 0.770 2.478 5.137 1.00 87.25 70 LEU A O 1
ATOM 570 N N . ASN A 1 71 ? 1.107 0.487 6.091 1.00 85.69 71 ASN A N 1
ATOM 571 C CA . ASN A 1 71 ? 2.462 0.799 6.549 1.00 85.69 71 ASN A CA 1
ATOM 572 C C . ASN A 1 71 ? 3.393 1.218 5.401 1.00 85.69 71 ASN A C 1
ATOM 574 O O . ASN A 1 71 ? 4.179 2.156 5.540 1.00 85.69 71 ASN A O 1
ATOM 578 N N . ASN A 1 72 ? 3.308 0.550 4.248 1.00 82.19 72 ASN A N 1
ATOM 579 C CA . ASN A 1 72 ? 4.087 0.921 3.066 1.00 82.19 72 ASN A CA 1
ATOM 580 C C . ASN A 1 72 ? 3.683 2.290 2.506 1.00 82.19 72 ASN A C 1
ATOM 582 O O . ASN A 1 72 ? 4.549 3.037 2.046 1.00 82.19 72 ASN A O 1
ATOM 586 N N . PHE A 1 73 ? 2.392 2.615 2.525 1.00 86.38 73 PHE A N 1
ATOM 587 C CA . PHE A 1 73 ? 1.885 3.918 2.113 1.00 86.38 73 PHE A CA 1
ATOM 588 C C . PHE A 1 73 ? 2.367 5.025 3.054 1.00 86.38 73 PHE A C 1
ATOM 590 O O . PHE A 1 73 ? 2.997 5.970 2.584 1.00 86.38 73 PHE A O 1
ATOM 597 N N . LEU A 1 74 ? 2.198 4.864 4.369 1.00 87.62 74 LEU A N 1
ATOM 598 C CA . LEU A 1 74 ? 2.605 5.866 5.361 1.00 87.62 74 LEU A CA 1
ATOM 599 C C . LEU A 1 74 ? 4.116 6.139 5.322 1.00 87.62 74 LEU A C 1
ATOM 601 O O . LEU A 1 74 ? 4.538 7.293 5.322 1.00 87.62 74 LEU A O 1
ATOM 605 N N . ARG A 1 75 ? 4.943 5.096 5.160 1.00 83.94 75 ARG A N 1
ATOM 606 C CA . ARG A 1 75 ? 6.405 5.236 4.985 1.00 83.94 75 ARG A CA 1
ATOM 607 C C . ARG A 1 75 ? 6.815 5.982 3.714 1.00 83.94 75 ARG A C 1
ATOM 609 O O . ARG A 1 75 ? 7.917 6.525 3.651 1.00 83.94 75 ARG A O 1
ATOM 616 N N . ARG A 1 76 ? 5.993 5.927 2.663 1.00 82.75 76 ARG A N 1
ATOM 617 C CA . ARG A 1 76 ? 6.233 6.662 1.409 1.00 82.75 76 ARG A CA 1
ATOM 618 C C . ARG A 1 76 ? 5.739 8.097 1.507 1.00 82.75 76 ARG A C 1
ATOM 620 O O . ARG A 1 76 ? 6.356 8.973 0.908 1.00 82.75 76 ARG A O 1
ATOM 627 N N . LEU A 1 77 ? 4.652 8.306 2.241 1.00 86.50 77 LEU A N 1
ATOM 628 C CA . LEU A 1 77 ? 4.039 9.603 2.473 1.00 86.50 77 LEU A CA 1
ATOM 629 C C . LEU A 1 77 ? 4.930 10.509 3.325 1.00 86.50 77 LEU A C 1
ATOM 631 O O . LEU A 1 77 ? 5.185 11.658 2.967 1.00 86.50 77 LEU A O 1
ATOM 635 N N . VAL A 1 78 ? 5.437 9.971 4.431 1.00 83.62 78 VAL A N 1
ATOM 636 C CA . VAL A 1 78 ? 6.322 10.673 5.355 1.00 83.62 78 VAL A CA 1
ATOM 637 C C . VAL A 1 78 ? 7.589 9.848 5.482 1.00 83.62 78 VAL A C 1
ATOM 639 O O . VAL A 1 78 ? 7.532 8.669 5.826 1.00 83.62 78 VAL A O 1
ATOM 642 N N . ARG A 1 79 ? 8.752 10.454 5.208 1.00 74.25 79 ARG A N 1
ATOM 643 C CA . ARG A 1 79 ? 10.031 9.801 5.508 1.00 74.25 79 ARG A CA 1
ATOM 644 C C . ARG A 1 79 ? 10.097 9.598 7.024 1.00 74.25 79 ARG A C 1
ATOM 646 O O . ARG A 1 79 ? 10.160 10.600 7.737 1.00 74.25 79 ARG A O 1
ATOM 653 N N . PRO A 1 80 ? 10.071 8.350 7.522 1.00 65.50 80 PRO A N 1
ATOM 654 C CA . PRO A 1 80 ? 10.135 8.123 8.953 1.00 65.50 80 PRO A CA 1
ATOM 655 C C . PRO A 1 80 ? 11.491 8.617 9.456 1.00 65.50 80 PRO A C 1
ATOM 657 O O . PRO A 1 80 ? 12.534 8.269 8.893 1.00 65.50 80 PRO A O 1
ATOM 660 N N . LYS A 1 81 ? 11.478 9.442 10.504 1.00 69.56 81 LYS A N 1
ATOM 661 C CA . LYS A 1 81 ? 12.693 9.704 11.276 1.00 69.56 81 LYS A CA 1
ATOM 662 C C . LYS A 1 81 ? 13.042 8.425 12.056 1.00 69.56 81 LYS A C 1
ATOM 664 O O . LYS A 1 81 ? 12.121 7.675 12.385 1.00 69.56 81 LYS A O 1
ATOM 669 N N . PRO A 1 82 ? 14.323 8.172 12.379 1.00 62.28 82 PRO A N 1
ATOM 670 C CA . PRO A 1 82 ? 14.762 6.935 13.037 1.00 62.28 82 PRO A CA 1
ATOM 671 C C . PRO A 1 82 ? 13.979 6.570 14.309 1.00 62.28 82 PRO A C 1
ATOM 673 O O . PRO A 1 82 ? 13.799 5.389 14.579 1.00 62.28 82 PRO A O 1
ATOM 676 N N . ASN A 1 83 ? 13.451 7.572 15.022 1.00 66.31 83 ASN A N 1
ATOM 677 C CA . ASN A 1 83 ? 12.760 7.401 16.304 1.00 66.31 83 ASN A CA 1
ATOM 678 C C . ASN A 1 83 ? 11.264 7.762 16.261 1.00 66.31 83 ASN A C 1
ATOM 680 O O . ASN A 1 83 ? 10.589 7.693 17.278 1.00 66.31 83 ASN A O 1
ATOM 684 N N . GLU A 1 84 ? 10.731 8.140 15.096 1.00 68.00 84 GLU A N 1
ATOM 685 C CA . GLU A 1 84 ? 9.322 8.523 14.942 1.00 68.00 84 GLU A CA 1
ATOM 686 C C . GLU A 1 84 ? 8.774 7.912 13.648 1.00 68.00 84 GLU A C 1
ATOM 688 O O . GLU A 1 84 ? 8.671 8.609 12.621 1.00 68.00 84 GLU A O 1
ATOM 693 N N . PRO A 1 85 ? 8.462 6.604 13.645 1.00 67.69 85 PRO A N 1
ATOM 694 C CA . PRO A 1 85 ? 7.878 5.966 12.481 1.00 67.69 85 PRO A CA 1
ATOM 695 C C . PRO A 1 85 ? 6.526 6.608 12.158 1.00 67.69 85 PRO A C 1
ATOM 697 O O . PRO A 1 85 ? 5.728 6.897 13.042 1.00 67.69 85 PRO A O 1
ATOM 700 N N . ALA A 1 86 ? 6.262 6.825 10.872 1.00 75.31 86 ALA A N 1
ATOM 701 C CA . ALA A 1 86 ? 4.920 7.145 10.411 1.00 75.31 86 ALA A CA 1
ATOM 702 C C . ALA A 1 86 ? 4.047 5.896 10.600 1.00 75.31 86 ALA A C 1
ATOM 704 O O . ALA A 1 86 ? 4.222 4.910 9.877 1.00 75.31 86 ALA A O 1
ATOM 705 N N . SER A 1 87 ? 3.165 5.915 11.599 1.00 81.56 87 SER A N 1
ATOM 706 C CA . SER A 1 87 ? 2.299 4.791 11.956 1.00 81.56 87 SER A CA 1
ATOM 707 C C . SER A 1 87 ? 0.829 5.192 11.986 1.00 81.56 87 SER A C 1
ATOM 709 O O . SER A 1 87 ? 0.479 6.360 12.163 1.00 81.56 87 SER A O 1
ATOM 711 N N . ALA A 1 88 ? -0.020 4.185 11.804 1.00 88.69 88 ALA A N 1
ATOM 712 C CA . ALA A 1 88 ? -1.424 4.237 12.168 1.00 88.69 88 ALA A CA 1
ATOM 713 C C . ALA A 1 88 ? -1.603 3.532 13.512 1.00 88.69 88 ALA A C 1
ATOM 715 O O . ALA A 1 88 ? -0.959 2.508 13.760 1.00 88.69 88 ALA A O 1
ATOM 716 N N . SER A 1 89 ? -2.488 4.064 14.342 1.00 90.62 89 SER A N 1
ATOM 717 C CA . SER A 1 89 ? -2.897 3.460 15.604 1.00 90.62 89 SER A CA 1
ATOM 718 C C . SER A 1 89 ? -4.331 2.966 15.474 1.00 90.62 89 SER A C 1
ATOM 720 O O . SER A 1 89 ? -5.153 3.603 14.820 1.00 90.62 89 SER A O 1
ATOM 722 N N . PHE A 1 90 ? -4.629 1.829 16.096 1.00 92.62 90 PHE A N 1
ATOM 723 C CA . PHE A 1 90 ? -5.967 1.246 16.121 1.00 92.62 90 PHE A CA 1
ATOM 724 C C . PHE A 1 90 ? -6.454 1.218 17.562 1.00 92.62 90 PHE A C 1
ATOM 726 O O . PHE A 1 90 ? -5.759 0.716 18.447 1.00 92.62 90 PHE A O 1
ATOM 733 N N . LYS A 1 91 ? -7.636 1.779 17.798 1.00 94.31 91 LYS A N 1
ATOM 734 C CA . LYS A 1 91 ? -8.349 1.670 19.065 1.00 94.31 91 LYS A CA 1
ATOM 735 C C . LYS A 1 91 ? -9.559 0.777 18.840 1.00 94.31 91 LYS A C 1
ATOM 737 O O . LYS A 1 91 ? -10.549 1.223 18.264 1.00 94.31 91 LYS A O 1
ATOM 742 N N . THR A 1 92 ? -9.449 -0.467 19.286 1.00 94.69 92 THR A N 1
ATOM 743 C CA . THR A 1 92 ? -10.501 -1.479 19.154 1.00 94.69 92 THR A CA 1
ATOM 744 C C . THR A 1 92 ? -11.246 -1.610 20.474 1.00 94.69 92 THR A C 1
ATOM 746 O O . THR A 1 92 ? -10.622 -1.797 21.519 1.00 94.69 92 THR A O 1
ATOM 749 N N . LEU A 1 93 ? -12.566 -1.485 20.428 1.00 95.44 93 LEU A N 1
ATOM 750 C CA . LEU A 1 93 ? -13.466 -1.563 21.572 1.00 95.44 93 LEU A CA 1
ATOM 751 C C . LEU A 1 93 ? -14.489 -2.674 21.332 1.00 95.44 93 LEU A C 1
ATOM 753 O O . LEU A 1 93 ? -14.899 -2.912 20.195 1.00 95.44 93 LEU A O 1
ATOM 757 N N . GLU A 1 94 ? -14.867 -3.358 22.405 1.00 95.94 94 GLU A N 1
ATOM 758 C CA . GLU A 1 94 ? -16.006 -4.275 22.400 1.00 95.94 94 GLU A CA 1
ATOM 759 C C . GLU A 1 94 ? -17.281 -3.445 22.549 1.00 95.94 94 GLU A C 1
ATOM 761 O O . GLU A 1 94 ? -17.357 -2.566 23.409 1.00 95.94 94 GLU A O 1
ATOM 766 N N . VAL A 1 95 ? -18.242 -3.677 21.666 1.00 94.00 95 VAL A N 1
ATOM 767 C CA . VAL A 1 95 ? -19.526 -2.977 21.604 1.00 94.00 95 VAL A CA 1
ATOM 768 C C . VAL A 1 95 ? -20.643 -4.006 21.481 1.00 94.00 95 VAL A C 1
ATOM 770 O O . VAL A 1 95 ? -20.399 -5.175 21.177 1.00 94.00 95 VAL A O 1
ATOM 773 N N . GLU A 1 96 ? -21.883 -3.589 21.709 1.00 91.69 96 GLU A N 1
ATOM 774 C CA . GLU A 1 96 ? -23.028 -4.478 21.531 1.00 91.69 96 GLU A CA 1
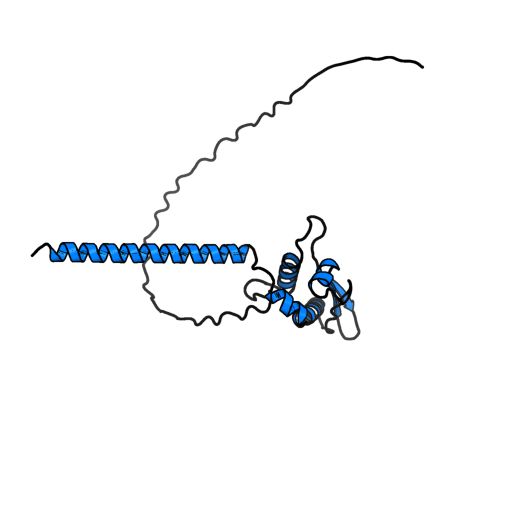ATOM 775 C C . GLU A 1 96 ? -23.060 -5.014 20.087 1.00 91.69 96 GLU A C 1
ATOM 777 O O . GLU A 1 96 ? -23.063 -4.249 19.122 1.00 91.69 96 GLU A O 1
ATOM 782 N N . GLY A 1 97 ? -22.996 -6.340 19.937 1.00 90.19 97 GLY A N 1
ATOM 783 C CA . GLY A 1 97 ? -22.935 -7.001 18.630 1.00 90.19 97 GLY A CA 1
ATOM 784 C C . GLY A 1 97 ? -21.531 -7.261 18.064 1.00 90.19 97 GLY A C 1
ATOM 785 O O . GLY A 1 97 ? -21.438 -7.814 16.970 1.00 90.19 97 GLY A O 1
ATOM 786 N N . GLY A 1 98 ? -20.442 -6.930 18.777 1.00 95.62 98 GLY A N 1
ATOM 787 C CA . GLY A 1 98 ? -19.092 -7.378 18.409 1.00 95.62 98 GLY A CA 1
ATOM 788 C C . GLY A 1 98 ? -17.966 -6.392 18.727 1.00 95.62 98 GLY A C 1
ATOM 789 O O . GLY A 1 98 ? -17.900 -5.792 19.793 1.00 95.62 98 GLY A O 1
ATOM 790 N N . TRP A 1 99 ? -17.031 -6.244 17.792 1.00 96.94 99 TRP A N 1
ATOM 791 C CA . TRP A 1 99 ? -15.848 -5.395 17.919 1.00 96.94 99 TRP A CA 1
ATOM 792 C C . TRP A 1 99 ? -15.914 -4.236 16.931 1.00 96.94 99 TRP A C 1
ATOM 794 O O . TRP A 1 99 ? -16.164 -4.451 15.749 1.00 96.94 99 TRP A O 1
ATOM 804 N N . GLN A 1 100 ? -15.606 -3.022 17.386 1.00 96.56 100 GLN A N 1
ATOM 805 C CA . GLN A 1 100 ? -15.439 -1.850 16.528 1.00 96.56 100 GLN A CA 1
ATOM 806 C C . GLN A 1 100 ? -14.032 -1.282 16.686 1.00 96.56 100 GLN A C 1
ATOM 808 O O . GLN A 1 100 ? -13.540 -1.111 17.800 1.00 96.56 100 GLN A O 1
ATOM 813 N N . SER A 1 101 ? -13.379 -0.952 15.574 1.00 96.56 101 SER A N 1
ATOM 814 C CA . SER A 1 101 ? -12.051 -0.340 15.587 1.00 96.56 101 SER A CA 1
ATOM 815 C C . SER A 1 101 ? -12.084 1.062 15.004 1.00 96.56 101 SER A C 1
ATOM 817 O O . SER A 1 101 ? -12.644 1.293 13.938 1.00 96.56 101 SER A O 1
ATOM 819 N N . THR A 1 102 ? -11.410 1.997 15.666 1.00 95.50 102 THR A N 1
ATOM 820 C CA . THR A 1 102 ? -11.118 3.326 15.126 1.00 95.50 102 THR A CA 1
ATOM 821 C C . THR A 1 102 ? -9.642 3.421 14.781 1.00 95.50 102 THR A C 1
ATOM 823 O O . THR A 1 102 ? -8.785 3.223 15.641 1.00 95.50 102 THR A O 1
ATOM 826 N N . MET A 1 103 ? -9.340 3.738 13.526 1.00 94.44 103 MET A N 1
ATOM 827 C CA . MET A 1 103 ? -7.982 3.993 13.068 1.00 94.44 103 MET A CA 1
ATOM 828 C C . MET A 1 103 ? -7.675 5.489 13.121 1.00 94.44 103 MET A C 1
ATOM 830 O O . MET A 1 103 ? -8.438 6.309 12.610 1.00 94.44 103 MET A O 1
ATOM 834 N N . THR A 1 104 ? -6.528 5.841 13.689 1.00 92.06 104 THR A N 1
ATOM 835 C CA . THR A 1 104 ? -5.994 7.204 13.700 1.00 92.06 104 THR A CA 1
ATOM 836 C C . THR A 1 104 ? -4.612 7.228 13.068 1.00 92.06 104 THR A C 1
ATOM 838 O O . THR A 1 104 ? -3.863 6.249 13.119 1.00 92.06 104 THR A O 1
ATOM 841 N N . LEU A 1 105 ? -4.275 8.342 12.424 1.00 90.00 105 LEU A N 1
ATOM 842 C CA . LEU A 1 105 ? -2.969 8.540 11.803 1.00 90.00 105 LEU A CA 1
ATOM 843 C C . LEU A 1 105 ? -2.149 9.548 12.597 1.00 90.00 105 LEU A C 1
ATOM 845 O O . LEU A 1 105 ? -2.690 10.448 13.234 1.00 90.00 105 LEU A O 1
ATOM 849 N N . ASP A 1 106 ? -0.828 9.414 12.506 1.00 87.56 106 ASP A N 1
ATOM 850 C CA . ASP A 1 106 ? 0.088 10.446 12.977 1.00 87.56 106 ASP A CA 1
ATOM 851 C C . ASP A 1 106 ? -0.203 11.797 12.290 1.00 87.56 106 ASP A C 1
ATOM 853 O O . ASP A 1 106 ? -0.467 11.863 11.086 1.00 87.56 106 ASP A O 1
ATOM 857 N N . SER A 1 107 ? -0.088 12.885 13.049 1.00 86.31 107 SER A N 1
ATOM 858 C CA . SER A 1 107 ? -0.349 14.262 12.609 1.00 86.31 107 SER A CA 1
ATOM 859 C C . SER A 1 107 ? 0.428 14.643 11.342 1.00 86.31 107 SER A C 1
ATOM 861 O O . SER A 1 107 ? -0.097 15.326 10.464 1.00 86.31 107 SER A O 1
ATOM 863 N N . ARG A 1 108 ? 1.659 14.136 11.190 1.00 87.38 108 ARG A N 1
ATOM 864 C CA . ARG A 1 108 ? 2.497 14.340 9.994 1.00 87.38 108 ARG A CA 1
ATOM 865 C C . ARG A 1 108 ? 1.894 13.694 8.747 1.00 87.38 108 ARG A C 1
ATOM 867 O O . ARG A 1 108 ? 2.047 14.226 7.649 1.00 87.38 108 ARG A O 1
ATOM 874 N N . CYS A 1 109 ? 1.227 12.552 8.904 1.00 87.81 109 CYS A N 1
ATOM 875 C CA . CYS A 1 109 ? 0.503 11.888 7.824 1.00 87.81 109 CYS A CA 1
ATOM 876 C C . CYS A 1 109 ? -0.777 12.660 7.496 1.00 87.81 109 CYS A C 1
ATOM 878 O O . CYS A 1 109 ? -1.016 12.939 6.322 1.00 87.81 109 CYS A O 1
ATOM 880 N N . CYS A 1 110 ? -1.539 13.075 8.516 1.00 88.31 110 CYS A N 1
ATOM 881 C CA . CYS A 1 110 ? -2.733 13.906 8.342 1.00 88.31 110 CYS A CA 1
ATOM 882 C C . CYS A 1 110 ? -2.410 15.188 7.567 1.00 88.31 110 CYS A C 1
ATOM 884 O O . CYS A 1 110 ? -3.020 15.437 6.536 1.00 88.31 110 CYS A O 1
ATOM 886 N N . ALA A 1 111 ? -1.369 15.925 7.961 1.00 87.88 111 ALA A N 1
ATOM 887 C CA . ALA A 1 111 ? -0.962 17.168 7.302 1.00 87.88 111 ALA A CA 1
ATOM 888 C C . ALA A 1 111 ? -0.563 16.992 5.823 1.00 87.88 111 ALA A C 1
ATOM 890 O O . ALA A 1 111 ? -0.618 17.945 5.047 1.00 87.88 111 ALA A O 1
ATOM 891 N N . LYS A 1 112 ? -0.139 15.788 5.413 1.00 87.31 112 LYS A N 1
ATOM 892 C CA . LYS A 1 112 ? 0.219 15.490 4.018 1.00 87.31 112 LYS A CA 1
ATOM 893 C C . LYS A 1 112 ? -0.977 15.125 3.146 1.00 87.31 112 LYS A C 1
ATOM 895 O O . LYS A 1 112 ? -0.916 15.380 1.946 1.00 87.31 112 LYS A O 1
ATOM 900 N N . ILE A 1 113 ? -2.004 14.500 3.717 1.00 88.31 113 ILE A N 1
ATOM 901 C CA . ILE A 1 113 ? -3.199 14.071 2.976 1.00 88.31 113 ILE A CA 1
ATOM 902 C C . ILE A 1 113 ? -4.268 15.169 3.038 1.00 88.31 113 ILE A C 1
ATOM 904 O O . ILE A 1 113 ? -4.785 15.574 2.003 1.00 88.31 113 ILE A O 1
ATOM 908 N N . TRP A 1 114 ? -4.518 15.715 4.230 1.00 90.12 114 TRP A N 1
ATOM 909 C CA . TRP A 1 114 ? -5.514 16.752 4.502 1.00 90.12 114 TRP A CA 1
ATOM 910 C C . TRP A 1 114 ? -4.869 17.969 5.183 1.00 90.12 114 TRP A C 1
ATOM 912 O O . TRP A 1 114 ? -5.006 18.167 6.389 1.00 90.12 114 TRP A O 1
ATOM 922 N N . PRO A 1 115 ? -4.181 18.843 4.429 1.00 84.44 115 PRO A N 1
ATOM 923 C CA . PRO A 1 115 ? -3.534 20.028 4.998 1.00 84.44 115 PRO A CA 1
ATOM 924 C C . PRO A 1 115 ? -4.520 21.036 5.615 1.00 84.44 115 PRO A C 1
ATOM 926 O O . PRO A 1 115 ? -4.097 21.911 6.363 1.00 84.44 115 PRO A O 1
ATOM 929 N N . LYS A 1 116 ? -5.821 20.932 5.300 1.00 84.06 116 LYS A N 1
ATOM 930 C CA . LYS A 1 116 ? -6.873 21.856 5.753 1.00 84.06 116 LYS A CA 1
ATOM 931 C C . LYS A 1 116 ? -7.708 21.344 6.935 1.00 84.06 116 LYS A C 1
ATOM 933 O O . LYS A 1 116 ? -8.359 22.153 7.579 1.00 84.06 116 LYS A O 1
ATOM 938 N N . GLU A 1 117 ? -7.705 20.040 7.221 1.00 75.62 117 GLU A N 1
ATOM 939 C CA . GLU A 1 117 ? -8.632 19.418 8.193 1.00 75.62 117 GLU A CA 1
ATOM 940 C C . GLU A 1 117 ? -8.032 19.251 9.604 1.00 75.62 117 GLU A C 1
ATOM 942 O O . GLU A 1 117 ? -8.672 18.710 10.501 1.00 75.62 117 GLU A O 1
ATOM 947 N N . GLY A 1 118 ? -6.813 19.749 9.835 1.00 67.25 118 GLY A N 1
ATOM 948 C CA . GLY A 1 118 ? -6.143 19.667 11.134 1.00 67.25 118 GLY A CA 1
ATOM 949 C C . GLY A 1 118 ? -5.439 18.323 11.399 1.00 67.25 118 GLY A C 1
ATOM 950 O O . GLY A 1 118 ? -5.325 17.475 10.512 1.00 67.25 118 GLY A O 1
ATOM 951 N N . PRO A 1 119 ? -4.879 18.129 12.610 1.00 73.69 119 PRO A N 1
ATOM 952 C CA . PRO A 1 119 ? -3.953 17.028 12.896 1.00 73.69 119 PRO A CA 1
ATOM 953 C C . PRO A 1 119 ? -4.627 15.676 13.173 1.00 73.69 119 PRO A C 1
ATOM 955 O O . PRO A 1 119 ? -3.936 14.658 13.223 1.00 73.69 119 PRO A O 1
ATOM 958 N N . THR A 1 120 ? -5.945 15.639 13.363 1.00 73.00 120 THR A N 1
ATOM 959 C CA . THR A 1 120 ? -6.653 14.464 13.885 1.00 73.00 120 THR A CA 1
ATOM 960 C C . THR A 1 120 ? -7.804 14.067 12.975 1.00 73.00 120 THR A C 1
ATOM 962 O O . THR A 1 120 ? -8.932 14.522 13.155 1.00 73.00 120 THR A O 1
ATOM 965 N N . LYS A 1 121 ? -7.520 13.179 12.018 1.00 84.31 121 LYS A N 1
ATOM 966 C CA . LYS A 1 121 ? -8.553 12.474 11.256 1.00 84.31 121 LYS A CA 1
ATOM 967 C C . LYS A 1 121 ? -8.662 11.034 11.744 1.00 84.31 121 LYS A C 1
ATOM 969 O O . LYS A 1 121 ? -7.653 10.342 11.903 1.00 84.31 121 LYS A O 1
ATOM 974 N N . CYS A 1 122 ? -9.894 10.604 11.989 1.00 90.06 122 CYS A N 1
ATOM 975 C CA . CYS A 1 122 ? -10.222 9.291 12.529 1.00 90.06 122 CYS A CA 1
ATOM 976 C C . CYS A 1 122 ? -11.083 8.524 11.524 1.00 90.06 122 CYS A C 1
ATOM 978 O O . CYS A 1 122 ? -11.998 9.088 10.929 1.00 90.06 122 CYS A O 1
ATOM 980 N N . PHE A 1 123 ? -10.820 7.229 11.373 1.00 92.12 123 PHE A N 1
ATOM 981 C CA . PHE A 1 123 ? -11.583 6.330 10.511 1.00 92.12 123 PHE A CA 1
ATOM 982 C C . PHE A 1 123 ? -12.208 5.241 11.368 1.00 92.12 123 PHE A C 1
ATOM 984 O O . PHE A 1 123 ? -11.518 4.340 11.844 1.00 92.12 123 PHE A O 1
ATOM 991 N N . VAL A 1 124 ? -13.513 5.348 11.598 1.00 94.50 124 VAL A N 1
ATOM 992 C CA . VAL A 1 124 ? -14.261 4.399 12.429 1.00 94.50 124 VAL A CA 1
ATOM 993 C C . VAL A 1 124 ? -14.760 3.255 11.556 1.00 94.50 124 VAL A C 1
ATOM 995 O O . VAL A 1 124 ? -15.583 3.485 10.673 1.00 94.50 124 VAL A O 1
ATOM 998 N N . GLY A 1 125 ? -14.272 2.039 11.783 1.00 92.88 125 GLY A N 1
ATOM 999 C CA . GLY A 1 125 ? -14.720 0.825 11.101 1.00 92.88 125 GLY A CA 1
ATOM 1000 C C . GLY A 1 125 ? -16.142 0.405 11.481 1.00 92.88 125 GLY A C 1
ATOM 1001 O O . GLY A 1 125 ? -16.796 1.003 12.338 1.00 92.88 125 GLY A O 1
ATOM 1002 N N . GLU A 1 126 ? -16.633 -0.621 10.803 1.00 94.19 126 GLU A N 1
ATOM 1003 C CA . GLU A 1 126 ? -17.894 -1.289 11.128 1.00 94.19 126 GLU A CA 1
ATOM 1004 C C . GLU A 1 126 ? -17.741 -2.198 12.355 1.00 94.19 126 GLU A C 1
ATOM 1006 O O . GLU A 1 126 ? -16.626 -2.491 12.799 1.00 94.19 126 GLU A O 1
ATOM 1011 N N . ILE A 1 127 ? -18.879 -2.604 12.921 1.00 95.69 127 ILE A N 1
ATOM 1012 C CA . ILE A 1 127 ? -18.930 -3.584 14.005 1.00 95.69 127 ILE A CA 1
ATOM 1013 C C . ILE A 1 127 ? -18.808 -4.970 13.370 1.00 95.69 127 ILE A C 1
ATOM 1015 O O . ILE A 1 127 ? -19.608 -5.328 12.508 1.00 95.69 127 ILE A O 1
ATOM 1019 N N . CYS A 1 128 ? -17.800 -5.739 13.772 1.00 94.44 128 CYS A N 1
ATOM 1020 C CA . CYS A 1 128 ? -17.521 -7.064 13.222 1.00 94.44 128 CYS A CA 1
ATOM 1021 C C . CYS A 1 128 ? -17.447 -8.125 14.323 1.00 94.44 128 CYS A C 1
ATOM 1023 O O . CYS A 1 128 ? -17.158 -7.822 15.481 1.00 94.44 128 CYS A O 1
ATOM 1025 N N . GLY A 1 129 ? -17.634 -9.394 13.954 1.00 94.12 129 GLY A N 1
ATOM 1026 C CA . GLY A 1 129 ? -17.541 -10.512 14.898 1.00 94.12 129 GLY A CA 1
ATOM 1027 C C . GLY A 1 129 ? -16.127 -10.719 15.453 1.00 94.12 129 GLY A C 1
ATOM 1028 O O . GLY A 1 129 ? -15.963 -11.195 16.575 1.00 94.12 129 GLY A O 1
ATOM 1029 N N . ALA A 1 130 ? -15.093 -10.314 14.707 1.00 94.75 130 ALA A N 1
ATOM 1030 C CA . ALA A 1 130 ? -13.698 -10.424 15.122 1.00 94.75 130 ALA A CA 1
ATOM 1031 C C . ALA A 1 130 ? -12.969 -9.070 15.156 1.00 94.75 130 ALA A C 1
ATOM 1033 O O . ALA A 1 130 ? -13.139 -8.217 14.285 1.00 94.75 130 ALA A O 1
ATOM 1034 N N . LYS A 1 131 ? -12.033 -8.919 16.108 1.00 93.19 131 LYS A N 1
ATOM 1035 C CA . LYS A 1 131 ? -11.155 -7.734 16.230 1.00 93.19 131 LYS A CA 1
ATOM 1036 C C . LYS A 1 131 ? -10.422 -7.389 14.933 1.00 93.19 131 LYS A C 1
ATOM 1038 O O . LYS A 1 131 ? -10.342 -6.226 14.552 1.00 93.19 131 LYS A O 1
ATOM 1043 N N . ASN A 1 132 ? -9.882 -8.406 14.261 1.00 91.38 132 ASN A N 1
ATOM 1044 C CA . ASN A 1 132 ? -9.108 -8.210 13.036 1.00 91.38 132 ASN A CA 1
ATOM 1045 C C . ASN A 1 132 ? -9.979 -7.667 11.895 1.00 91.38 132 ASN A C 1
ATOM 1047 O O . ASN A 1 132 ? -9.517 -6.822 11.136 1.00 91.38 132 ASN A O 1
ATOM 1051 N N . GLU A 1 133 ? -11.228 -8.121 11.792 1.00 91.81 133 GLU A N 1
ATOM 1052 C CA . GLU A 1 133 ? -12.176 -7.656 10.775 1.00 91.81 133 GLU A CA 1
ATOM 1053 C C . GLU A 1 133 ? -12.574 -6.200 11.019 1.00 91.81 133 GLU A C 1
ATOM 1055 O O . GLU A 1 133 ? -12.574 -5.4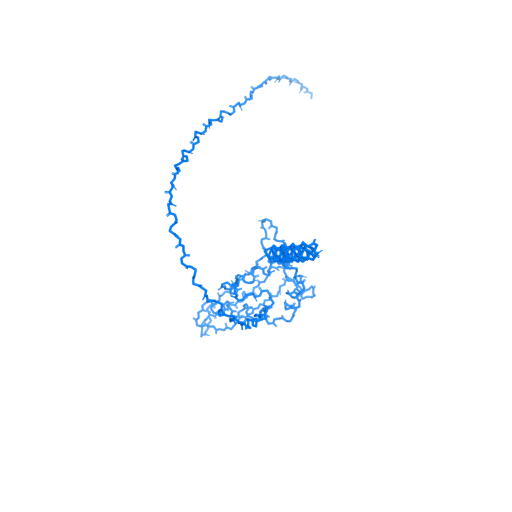01 10.085 1.00 91.81 133 GLU A O 1
ATOM 1060 N N . ALA A 1 134 ? -12.792 -5.822 12.282 1.00 93.12 134 ALA A N 1
ATOM 1061 C CA . ALA A 1 134 ? -13.087 -4.441 12.654 1.00 93.12 134 ALA A CA 1
ATOM 1062 C C . ALA A 1 134 ? -11.941 -3.487 12.265 1.00 93.12 134 ALA A C 1
ATOM 1064 O O . ALA A 1 134 ? -12.164 -2.400 11.725 1.00 93.12 134 ALA A O 1
ATOM 1065 N N . GLU A 1 135 ? -10.689 -3.898 12.498 1.00 93.12 135 GLU A N 1
ATOM 1066 C CA . GLU A 1 135 ? -9.508 -3.139 12.069 1.00 93.12 135 GLU A CA 1
ATOM 1067 C C . GLU A 1 135 ? -9.390 -3.060 10.544 1.00 93.12 135 GLU A C 1
ATOM 1069 O O . GLU A 1 135 ? -9.032 -2.012 10.000 1.00 93.12 135 GLU A O 1
ATOM 1074 N N . GLU A 1 136 ? -9.694 -4.149 9.835 1.00 91.50 136 GLU A N 1
ATOM 1075 C CA . GLU A 1 136 ? -9.727 -4.148 8.376 1.00 91.50 136 GLU A CA 1
ATOM 1076 C C . GLU A 1 136 ? -10.797 -3.220 7.809 1.00 91.50 136 GLU A C 1
ATOM 1078 O O . GLU A 1 136 ? -10.494 -2.472 6.880 1.00 91.50 136 GLU A O 1
ATOM 1083 N N . SER A 1 137 ? -11.985 -3.198 8.407 1.00 92.94 137 SER A N 1
ATOM 1084 C CA . SER A 1 137 ? -13.065 -2.285 8.037 1.00 92.94 137 SER A CA 1
ATOM 1085 C C . SER A 1 137 ? -12.658 -0.817 8.237 1.00 92.94 137 SER A C 1
ATOM 1087 O O . SER A 1 137 ? -12.841 0.021 7.351 1.00 92.94 137 SER A O 1
ATOM 1089 N N . ALA A 1 138 ? -11.989 -0.495 9.351 1.00 93.06 138 ALA A N 1
ATOM 1090 C CA . ALA A 1 138 ? -11.444 0.846 9.579 1.00 93.06 138 ALA A CA 1
ATOM 1091 C C . ALA A 1 138 ? -10.404 1.244 8.511 1.00 93.06 138 ALA A C 1
ATOM 1093 O O . ALA A 1 138 ? -10.405 2.377 8.018 1.00 93.06 138 ALA A O 1
ATOM 1094 N N . MET A 1 139 ? -9.535 0.308 8.108 1.00 91.56 139 MET A N 1
ATOM 1095 C CA . MET A 1 139 ? -8.573 0.535 7.022 1.00 91.56 139 MET A CA 1
ATOM 1096 C C . MET A 1 139 ? -9.253 0.709 5.663 1.00 91.56 139 MET A C 1
ATOM 1098 O O . MET A 1 139 ? -8.774 1.488 4.841 1.00 91.56 139 MET A O 1
ATOM 1102 N N . GLU A 1 140 ? -10.341 -0.005 5.391 1.00 90.56 140 GLU A N 1
ATOM 1103 C CA . GLU A 1 140 ? -11.078 0.135 4.136 1.00 90.56 140 GLU A CA 1
ATOM 1104 C C . GLU A 1 140 ? -11.671 1.527 3.977 1.00 90.56 140 GLU A C 1
ATOM 1106 O O . GLU A 1 140 ? -11.480 2.134 2.922 1.00 90.56 140 GLU A O 1
ATOM 1111 N N . LYS A 1 141 ? -12.285 2.081 5.029 1.00 91.00 141 LYS A N 1
ATOM 1112 C CA . LYS A 1 141 ? -12.786 3.464 4.991 1.00 91.00 141 LYS A CA 1
ATOM 1113 C C . LYS A 1 141 ? -11.677 4.468 4.689 1.00 91.00 141 LYS A C 1
ATOM 1115 O O . LYS A 1 141 ? -11.882 5.395 3.912 1.00 91.00 141 LYS A O 1
ATOM 1120 N N . PHE A 1 142 ? -10.475 4.242 5.215 1.00 91.62 142 PHE A N 1
ATOM 1121 C CA . PHE A 1 142 ? -9.308 5.047 4.858 1.00 91.62 142 PHE A CA 1
ATOM 1122 C C . PHE A 1 142 ? -8.935 4.941 3.372 1.00 91.62 142 PHE A C 1
ATOM 1124 O O . PHE A 1 142 ? -8.676 5.955 2.734 1.00 91.62 142 PHE A O 1
ATOM 1131 N N . TRP A 1 143 ? -8.937 3.744 2.780 1.00 88.81 143 TRP A N 1
ATOM 1132 C CA . TRP A 1 143 ? -8.645 3.578 1.347 1.00 88.81 143 TRP A CA 1
ATOM 1133 C C . TRP A 1 143 ? -9.763 4.072 0.422 1.00 88.81 143 TRP A C 1
ATOM 1135 O O . TRP A 1 143 ? -9.539 4.291 -0.774 1.00 88.81 143 TRP A O 1
ATOM 1145 N N . GLN A 1 144 ? -10.978 4.212 0.946 1.00 88.88 144 GLN A N 1
ATOM 1146 C CA . GLN A 1 144 ? -12.110 4.789 0.230 1.00 88.88 144 GLN A CA 1
ATOM 1147 C C . GLN A 1 144 ? -12.072 6.320 0.195 1.00 88.88 144 GLN A C 1
ATOM 1149 O O . GLN A 1 144 ? -12.660 6.897 -0.718 1.00 88.88 144 GLN A O 1
ATOM 1154 N N . ASP A 1 145 ? -11.334 6.963 1.104 1.00 89.62 145 ASP A N 1
ATOM 1155 C CA . ASP A 1 145 ? -11.190 8.418 1.126 1.00 89.62 145 ASP A CA 1
ATOM 1156 C C . ASP A 1 145 ? -10.574 8.931 -0.200 1.00 89.62 145 ASP A C 1
ATOM 1158 O O . ASP A 1 145 ? -9.521 8.449 -0.650 1.00 89.62 145 ASP A O 1
ATOM 1162 N N . PRO A 1 146 ? -11.230 9.894 -0.874 1.00 89.12 146 PRO A N 1
ATOM 1163 C CA . PRO A 1 146 ? -10.809 10.363 -2.189 1.00 89.12 146 PRO A CA 1
ATOM 1164 C C . PRO A 1 146 ? -9.451 11.065 -2.154 1.00 89.12 146 PRO A C 1
ATOM 1166 O O . PRO A 1 146 ? -8.690 10.964 -3.119 1.00 89.12 146 PRO A O 1
ATOM 1169 N N . ASP A 1 147 ? -9.112 11.749 -1.066 1.00 89.56 147 ASP A N 1
ATOM 1170 C CA . ASP A 1 147 ? -7.843 12.457 -0.961 1.00 89.56 147 ASP A CA 1
ATOM 1171 C C . ASP A 1 147 ? -6.704 11.481 -0.684 1.00 89.56 147 ASP A C 1
ATOM 1173 O O . ASP A 1 147 ? -5.648 11.596 -1.305 1.00 89.56 147 ASP A O 1
ATOM 1177 N N . VAL A 1 148 ? -6.946 10.420 0.096 1.00 89.06 148 VAL A N 1
ATOM 1178 C CA . VAL A 1 148 ? -5.997 9.297 0.225 1.00 89.06 148 VAL A CA 1
ATOM 1179 C C . VAL A 1 148 ? -5.688 8.694 -1.141 1.00 89.06 148 VAL A C 1
ATOM 1181 O O . VAL A 1 148 ? -4.519 8.466 -1.466 1.00 89.06 148 VAL A O 1
ATOM 1184 N N . ARG A 1 149 ? -6.711 8.473 -1.977 1.00 85.88 149 ARG A N 1
ATOM 1185 C CA . ARG A 1 149 ? -6.537 7.933 -3.336 1.00 85.88 149 ARG A CA 1
ATOM 1186 C C . ARG A 1 149 ? -5.730 8.871 -4.230 1.00 85.88 149 ARG A C 1
ATOM 1188 O O . ARG A 1 149 ? -4.799 8.416 -4.903 1.00 85.88 149 ARG A O 1
ATOM 1195 N N . LYS A 1 150 ? -6.029 10.174 -4.208 1.00 87.19 150 LYS A N 1
ATOM 1196 C CA . LYS A 1 150 ? -5.261 11.193 -4.946 1.00 87.19 150 LYS A CA 1
ATOM 1197 C C . LYS A 1 150 ? -3.802 11.217 -4.495 1.00 87.19 150 LYS A C 1
ATOM 1199 O O . LYS A 1 150 ? -2.897 11.181 -5.329 1.00 87.19 150 LYS A O 1
ATOM 1204 N N . THR A 1 151 ? -3.551 11.215 -3.188 1.00 87.38 151 THR A N 1
ATOM 1205 C CA . THR A 1 151 ? -2.194 11.181 -2.639 1.00 87.38 151 THR A CA 1
ATOM 1206 C C . THR A 1 151 ? -1.476 9.892 -3.033 1.00 87.38 151 THR A C 1
ATOM 1208 O O . THR A 1 151 ? -0.340 9.931 -3.494 1.00 87.38 151 THR A O 1
ATOM 1211 N N . ALA A 1 152 ? -2.131 8.735 -2.941 1.00 85.56 152 ALA A N 1
ATOM 1212 C CA . ALA A 1 152 ? -1.541 7.456 -3.328 1.00 85.56 152 ALA A CA 1
ATOM 1213 C C . ALA A 1 152 ? -1.111 7.413 -4.802 1.00 85.56 152 ALA A C 1
ATOM 1215 O O . ALA A 1 152 ? -0.075 6.814 -5.110 1.00 85.56 152 ALA A O 1
ATOM 1216 N N . ALA A 1 153 ? -1.871 8.059 -5.692 1.00 82.75 153 ALA A N 1
ATOM 1217 C CA . ALA A 1 153 ? -1.555 8.157 -7.114 1.00 82.75 153 ALA A CA 1
ATOM 1218 C C . ALA A 1 153 ? -0.323 9.035 -7.397 1.00 82.75 153 ALA A C 1
ATOM 1220 O O . ALA A 1 153 ? 0.437 8.744 -8.320 1.00 82.75 153 ALA A O 1
ATOM 1221 N N . THR A 1 154 ? -0.088 10.073 -6.590 1.00 83.25 154 THR A N 1
ATOM 1222 C CA . THR A 1 154 ? 1.052 10.991 -6.761 1.00 83.25 154 THR A CA 1
ATOM 1223 C C . THR A 1 154 ? 2.327 10.516 -6.062 1.00 83.25 154 THR A C 1
ATOM 1225 O O . THR A 1 154 ? 3.418 11.009 -6.357 1.00 83.25 154 THR A O 1
ATOM 1228 N N . LEU A 1 155 ? 2.236 9.527 -5.162 1.00 82.12 155 LEU A N 1
ATOM 1229 C CA . LEU A 1 155 ? 3.403 9.035 -4.437 1.00 82.12 155 LEU A CA 1
ATOM 1230 C C . LEU A 1 155 ? 4.442 8.393 -5.374 1.00 82.12 155 LEU A C 1
ATOM 1232 O O . LEU A 1 155 ? 4.126 7.472 -6.136 1.00 82.12 155 LEU A O 1
ATOM 1236 N N . PRO A 1 156 ? 5.735 8.744 -5.231 1.00 75.88 156 PRO A N 1
ATOM 1237 C CA . PRO A 1 156 ? 6.791 8.188 -6.063 1.00 75.88 156 PRO A CA 1
ATOM 1238 C C . PRO A 1 156 ? 6.910 6.674 -5.856 1.00 75.88 156 PRO A C 1
ATOM 1240 O O . PRO A 1 156 ? 6.686 6.185 -4.739 1.00 75.88 156 PRO A O 1
ATOM 1243 N N . PRO A 1 157 ? 7.295 5.908 -6.892 1.00 73.19 157 PRO A N 1
ATOM 1244 C CA . PRO A 1 157 ? 7.423 4.460 -6.789 1.00 73.19 157 PRO A CA 1
ATOM 1245 C C . PRO A 1 157 ? 8.416 4.074 -5.687 1.00 73.19 157 PRO A C 1
ATOM 1247 O O . PRO A 1 157 ? 9.419 4.758 -5.460 1.00 73.19 157 PRO A O 1
ATOM 1250 N N . SER A 1 158 ? 8.156 2.954 -5.010 1.00 71.25 158 SER A N 1
ATOM 1251 C CA . SER A 1 158 ? 9.049 2.446 -3.961 1.00 71.25 158 SER A CA 1
ATOM 1252 C C . SER A 1 158 ? 10.447 2.130 -4.512 1.00 71.25 158 SER A C 1
ATOM 1254 O O . SER A 1 158 ? 10.596 1.831 -5.698 1.00 71.25 158 SER A O 1
ATOM 1256 N N . ASN A 1 159 ? 11.483 2.136 -3.662 1.00 74.19 159 ASN A N 1
ATOM 1257 C CA . ASN A 1 159 ? 12.858 1.812 -4.084 1.00 74.19 159 ASN A CA 1
ATOM 1258 C C . ASN A 1 159 ? 12.936 0.457 -4.799 1.00 74.19 159 ASN A C 1
ATOM 1260 O O . ASN A 1 159 ? 13.492 0.361 -5.885 1.00 74.19 159 ASN A O 1
ATOM 1264 N N . ARG A 1 160 ? 12.241 -0.559 -4.281 1.00 68.38 160 ARG A N 1
ATOM 1265 C CA . ARG A 1 160 ? 12.154 -1.876 -4.923 1.00 68.38 160 ARG A CA 1
ATOM 1266 C C . ARG A 1 160 ? 11.486 -1.827 -6.301 1.00 68.38 160 ARG A C 1
ATOM 1268 O O . ARG A 1 160 ? 11.863 -2.577 -7.199 1.00 68.38 160 ARG A O 1
ATOM 1275 N N . GLN A 1 161 ? 10.485 -0.965 -6.488 1.00 69.50 161 GLN A N 1
ATOM 1276 C CA . GLN A 1 161 ? 9.854 -0.764 -7.792 1.00 69.50 161 GLN A CA 1
ATOM 1277 C C . GLN A 1 161 ? 10.788 -0.026 -8.751 1.00 69.50 161 GLN A C 1
ATOM 1279 O O . GLN A 1 161 ? 10.881 -0.430 -9.907 1.00 69.50 161 GLN A O 1
ATOM 1284 N N . LYS A 1 162 ? 11.541 0.970 -8.271 1.00 78.56 162 LYS A N 1
ATOM 1285 C CA . LYS A 1 162 ? 12.617 1.608 -9.042 1.00 78.56 162 LYS A CA 1
ATOM 1286 C C . LYS A 1 162 ? 13.666 0.578 -9.471 1.00 78.56 162 LYS A C 1
ATOM 1288 O O . LYS A 1 162 ? 14.025 0.539 -10.643 1.00 78.56 162 LYS A O 1
ATOM 1293 N N . ASP A 1 163 ? 14.083 -0.313 -8.576 1.00 76.44 163 ASP A N 1
ATOM 1294 C CA . ASP A 1 163 ? 15.050 -1.371 -8.888 1.00 76.44 163 ASP A CA 1
ATOM 1295 C C . ASP A 1 163 ? 14.499 -2.384 -9.890 1.00 76.44 163 ASP A C 1
ATOM 1297 O O . ASP A 1 163 ? 15.198 -2.784 -10.820 1.00 76.44 163 ASP A O 1
ATOM 1301 N N . ARG A 1 164 ? 13.216 -2.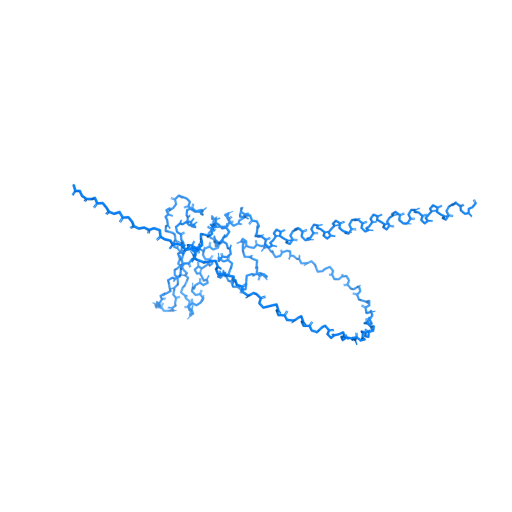744 -9.775 1.00 76.94 164 ARG A N 1
ATOM 1302 C CA . ARG A 1 164 ? 12.542 -3.582 -10.771 1.00 76.94 164 ARG A CA 1
ATOM 1303 C C . ARG A 1 164 ? 12.480 -2.895 -12.136 1.00 76.94 164 ARG A C 1
ATOM 1305 O O . ARG A 1 164 ? 12.772 -3.543 -13.135 1.00 76.94 164 ARG A O 1
ATOM 1312 N N . ILE A 1 165 ? 12.134 -1.608 -12.191 1.00 77.38 165 ILE A N 1
ATOM 1313 C CA . ILE A 1 165 ? 12.112 -0.824 -13.437 1.00 77.38 165 ILE A CA 1
ATOM 1314 C C . ILE A 1 165 ? 13.508 -0.809 -14.068 1.00 77.38 165 ILE A C 1
ATOM 1316 O O . ILE A 1 165 ? 13.647 -1.145 -15.242 1.00 77.38 165 ILE A O 1
ATOM 1320 N N . ARG A 1 166 ? 14.551 -0.521 -13.277 1.00 86.00 166 ARG A N 1
ATOM 1321 C CA . ARG A 1 166 ? 15.952 -0.557 -13.730 1.00 86.00 166 ARG A CA 1
ATOM 1322 C C . ARG A 1 166 ? 16.352 -1.938 -14.242 1.00 86.00 166 ARG A C 1
ATOM 1324 O O . ARG A 1 166 ? 16.995 -2.043 -15.280 1.00 86.00 166 ARG A O 1
ATOM 1331 N N . SER A 1 167 ? 15.971 -2.999 -13.536 1.00 84.69 167 SER A N 1
ATOM 1332 C CA . SER A 1 167 ? 16.256 -4.380 -13.935 1.00 84.69 167 SER A CA 1
ATOM 1333 C C . SER A 1 167 ? 15.601 -4.730 -15.274 1.00 84.69 167 SER A C 1
ATOM 1335 O O . SER A 1 167 ? 16.260 -5.278 -16.157 1.00 84.69 167 SER A O 1
ATOM 1337 N N . VAL A 1 168 ? 14.334 -4.351 -15.460 1.00 87.44 168 VAL A N 1
ATOM 1338 C CA . VAL A 1 168 ? 13.604 -4.567 -16.715 1.00 87.44 168 VAL A CA 1
ATOM 1339 C C . VAL A 1 168 ? 14.215 -3.761 -17.861 1.00 87.44 168 VAL A C 1
ATOM 1341 O O . VAL A 1 168 ? 14.366 -4.305 -18.953 1.00 87.44 168 VAL A O 1
ATOM 1344 N N . ALA A 1 169 ? 14.597 -2.502 -17.626 1.00 87.38 169 ALA A N 1
ATOM 1345 C CA . ALA A 1 169 ? 15.280 -1.678 -18.623 1.00 87.38 169 ALA A CA 1
ATOM 1346 C C . ALA A 1 169 ? 16.590 -2.340 -19.079 1.00 87.38 169 ALA A C 1
ATOM 1348 O O . ALA A 1 169 ? 16.737 -2.657 -20.256 1.00 87.38 169 ALA A O 1
ATOM 1349 N N . ARG A 1 170 ? 17.455 -2.722 -18.126 1.00 91.62 170 ARG A N 1
ATOM 1350 C CA . ARG A 1 170 ? 18.712 -3.437 -18.410 1.00 91.62 170 ARG A CA 1
ATOM 1351 C C . ARG A 1 170 ? 18.496 -4.728 -19.197 1.00 91.62 170 ARG A C 1
ATOM 1353 O O . ARG A 1 170 ? 19.311 -5.081 -20.043 1.00 91.62 170 ARG A O 1
ATOM 1360 N N . TYR A 1 171 ? 17.425 -5.466 -18.909 1.00 91.25 171 TYR A N 1
ATOM 1361 C CA . TYR A 1 171 ? 17.101 -6.680 -19.653 1.00 91.25 171 TYR A CA 1
ATOM 1362 C C . TYR A 1 171 ? 16.698 -6.377 -21.103 1.00 91.25 171 TYR A C 1
ATOM 1364 O O . TYR A 1 171 ? 17.168 -7.053 -22.017 1.00 91.25 171 TYR A O 1
ATOM 1372 N N . LYS A 1 172 ? 15.868 -5.351 -21.329 1.00 90.50 172 LYS A N 1
ATOM 1373 C CA . LYS A 1 172 ? 15.476 -4.923 -22.680 1.00 90.50 172 LYS A CA 1
ATOM 1374 C C . LYS A 1 172 ? 16.672 -4.440 -23.495 1.00 90.50 172 LYS A C 1
ATOM 1376 O O . LYS A 1 172 ? 16.771 -4.796 -24.665 1.00 90.50 172 LYS A O 1
ATOM 1381 N N . ASP A 1 173 ? 17.594 -3.712 -22.875 1.00 91.75 173 ASP A N 1
ATOM 1382 C CA . ASP A 1 173 ? 18.810 -3.241 -23.545 1.00 91.75 173 ASP A CA 1
ATOM 1383 C C . ASP A 1 173 ? 19.694 -4.416 -23.973 1.00 91.75 173 ASP A C 1
ATOM 1385 O O . ASP A 1 173 ? 20.126 -4.484 -25.123 1.00 91.75 173 ASP A O 1
ATOM 1389 N N . LYS A 1 174 ? 19.864 -5.419 -23.099 1.00 92.38 174 LYS A N 1
ATOM 1390 C CA . LYS A 1 174 ? 20.562 -6.668 -23.450 1.00 92.38 174 LYS A CA 1
ATOM 1391 C C . LYS A 1 174 ? 19.896 -7.406 -24.612 1.00 92.38 174 LYS A C 1
ATOM 1393 O O . LYS A 1 174 ? 20.595 -7.931 -25.473 1.00 92.38 174 LYS A O 1
ATOM 1398 N N . GLN A 1 175 ? 18.564 -7.453 -24.648 1.00 90.81 175 GLN A N 1
ATOM 1399 C CA . GLN A 1 175 ? 17.831 -8.080 -25.753 1.00 90.81 175 GLN A CA 1
ATOM 1400 C C . GLN A 1 175 ? 18.024 -7.321 -27.071 1.00 90.81 175 GLN A C 1
ATOM 1402 O O . GLN A 1 175 ? 18.258 -7.942 -28.104 1.00 90.81 175 GLN A O 1
ATOM 1407 N N . ARG A 1 176 ? 17.994 -5.983 -27.038 1.00 91.88 176 ARG A N 1
ATOM 1408 C CA . ARG A 1 176 ? 18.263 -5.144 -28.215 1.00 91.88 176 ARG A CA 1
ATOM 1409 C C . ARG A 1 176 ? 19.677 -5.361 -28.750 1.00 91.88 176 ARG A C 1
ATOM 1411 O O . ARG A 1 176 ? 19.819 -5.622 -29.939 1.00 91.88 176 ARG A O 1
ATOM 1418 N N . ALA A 1 177 ? 20.685 -5.345 -27.878 1.00 92.31 177 ALA A N 1
ATOM 1419 C CA . ALA A 1 177 ? 22.072 -5.595 -28.265 1.00 92.31 177 ALA A CA 1
ATOM 1420 C C . ALA A 1 177 ? 22.258 -6.994 -28.881 1.00 92.31 177 ALA A C 1
ATOM 1422 O O . ALA A 1 177 ? 22.883 -7.139 -29.926 1.00 92.31 177 ALA A O 1
ATOM 1423 N N . ASN A 1 178 ? 21.655 -8.032 -28.289 1.00 93.44 178 ASN A N 1
ATOM 1424 C CA . ASN A 1 178 ? 21.733 -9.394 -28.828 1.00 93.44 178 ASN A CA 1
ATOM 1425 C C . ASN A 1 178 ? 21.048 -9.507 -30.202 1.00 93.44 178 ASN A C 1
ATOM 1427 O O . ASN A 1 178 ? 21.585 -10.118 -31.123 1.00 93.44 178 ASN A O 1
ATOM 1431 N N . ASN A 1 179 ? 19.892 -8.863 -30.380 1.00 93.94 179 ASN A N 1
ATOM 1432 C CA . ASN A 1 179 ? 19.211 -8.830 -31.673 1.00 93.94 179 ASN A CA 1
ATOM 1433 C C . ASN A 1 179 ? 20.030 -8.092 -32.743 1.00 93.94 179 ASN A C 1
ATOM 1435 O O . ASN A 1 179 ? 20.078 -8.557 -33.880 1.00 93.94 179 ASN A O 1
ATOM 1439 N N . GLN A 1 180 ? 20.708 -6.998 -32.384 1.00 93.50 180 GLN A N 1
ATOM 1440 C CA . GLN A 1 180 ? 21.623 -6.288 -33.285 1.00 93.50 180 GLN A CA 1
ATOM 1441 C C . GLN A 1 180 ? 22.815 -7.162 -33.691 1.00 93.50 180 GLN A C 1
ATOM 1443 O O . GLN A 1 180 ? 23.112 -7.256 -34.878 1.00 93.50 180 GLN A O 1
ATOM 1448 N N . LEU A 1 181 ? 23.437 -7.873 -32.743 1.00 93.00 181 LEU A N 1
ATOM 1449 C CA . LEU A 1 181 ? 24.530 -8.811 -33.033 1.00 93.00 181 LEU A CA 1
ATOM 1450 C C . LEU A 1 181 ? 24.084 -9.933 -33.978 1.00 93.00 181 LEU A C 1
ATOM 1452 O O . LEU A 1 181 ? 24.768 -10.238 -34.951 1.00 93.00 181 LEU A O 1
ATOM 1456 N N . ARG A 1 182 ? 22.902 -10.515 -33.741 1.00 92.50 182 ARG A N 1
ATOM 1457 C CA . ARG A 1 182 ? 22.322 -11.539 -34.626 1.00 92.50 182 ARG A CA 1
ATOM 1458 C C . ARG A 1 182 ? 22.032 -11.001 -36.022 1.00 92.50 182 ARG A C 1
ATOM 1460 O O . ARG A 1 182 ? 22.215 -11.720 -36.999 1.00 92.50 182 ARG A O 1
ATOM 1467 N N . HIS A 1 183 ? 21.557 -9.763 -36.119 1.00 92.69 183 HIS A N 1
ATOM 1468 C CA . HIS A 1 183 ? 21.318 -9.115 -37.401 1.00 92.69 183 HIS A CA 1
ATOM 1469 C C . HIS A 1 183 ? 22.631 -8.878 -38.159 1.00 92.69 183 HIS A C 1
ATOM 1471 O O . HIS A 1 183 ? 22.714 -9.224 -39.333 1.00 92.69 183 HIS A O 1
ATOM 1477 N N . HIS A 1 184 ? 23.667 -8.370 -37.483 1.00 92.88 184 HIS A N 1
ATOM 1478 C CA . HIS A 1 184 ? 24.991 -8.168 -38.077 1.00 92.88 184 HIS A CA 1
ATOM 1479 C C . HIS A 1 184 ? 25.594 -9.481 -38.586 1.00 92.88 184 HIS A C 1
ATOM 1481 O O . HIS A 1 184 ? 25.971 -9.566 -39.749 1.00 92.88 184 HIS A O 1
ATOM 1487 N N . ALA A 1 185 ? 25.578 -10.535 -37.764 1.00 92.12 185 ALA A N 1
ATOM 1488 C CA . ALA A 1 185 ? 26.083 -11.851 -38.154 1.00 92.12 185 ALA A CA 1
ATOM 1489 C C . ALA A 1 185 ? 25.367 -12.414 -39.397 1.00 92.12 185 ALA A C 1
ATOM 1491 O O . ALA A 1 185 ? 26.004 -12.989 -40.274 1.00 92.12 185 ALA A O 1
ATOM 1492 N N . ARG A 1 186 ? 24.046 -12.206 -39.518 1.00 92.56 186 ARG A N 1
ATOM 1493 C CA . ARG A 1 186 ? 23.285 -12.601 -40.718 1.00 92.56 186 ARG A CA 1
ATOM 1494 C C . ARG A 1 186 ? 23.687 -11.809 -41.960 1.00 92.56 186 ARG A C 1
ATOM 1496 O O . ARG A 1 186 ? 23.695 -12.370 -43.051 1.00 92.56 186 ARG A O 1
ATOM 1503 N N . LEU A 1 187 ? 23.979 -10.516 -41.818 1.00 91.50 187 LEU A N 1
ATOM 1504 C CA . LEU A 1 187 ? 24.451 -9.698 -42.936 1.00 91.50 187 LEU A CA 1
ATOM 1505 C C . LEU A 1 187 ? 25.848 -10.127 -43.393 1.00 91.50 187 LEU A C 1
ATOM 1507 O O . LEU A 1 187 ? 26.085 -10.197 -44.594 1.00 91.50 187 LEU A O 1
ATOM 1511 N N . GLU A 1 188 ? 26.747 -10.449 -42.464 1.00 91.12 188 GLU A N 1
ATOM 1512 C CA . GLU A 1 188 ? 28.082 -10.955 -42.800 1.00 91.12 188 GLU A CA 1
ATOM 1513 C C . GLU A 1 188 ? 28.033 -12.324 -43.478 1.00 91.12 188 GLU A C 1
ATOM 1515 O O . GLU A 1 188 ? 28.702 -12.509 -44.490 1.00 91.12 188 GLU A O 1
ATOM 1520 N N . GLN A 1 189 ? 27.187 -13.244 -43.001 1.00 89.75 189 GLN A N 1
ATOM 1521 C CA . GLN A 1 189 ? 26.956 -14.526 -43.678 1.00 89.75 189 GLN A CA 1
ATOM 1522 C C . GLN A 1 189 ? 26.481 -14.324 -45.120 1.00 89.75 189 GLN A C 1
ATOM 1524 O O . GLN A 1 189 ? 27.062 -14.888 -46.040 1.00 89.75 189 GLN A O 1
ATOM 1529 N N . ARG A 1 190 ? 25.495 -13.442 -45.337 1.00 89.12 190 ARG A N 1
ATOM 1530 C CA . ARG A 1 190 ? 25.010 -13.119 -46.688 1.00 89.12 190 ARG A CA 1
ATOM 1531 C C . ARG A 1 190 ? 26.092 -12.506 -47.575 1.00 89.12 190 ARG A C 1
ATOM 1533 O O . ARG A 1 190 ? 26.157 -12.834 -48.754 1.00 89.12 190 ARG A O 1
ATOM 1540 N N . ARG A 1 191 ? 26.937 -11.625 -47.026 1.00 86.75 191 ARG A N 1
ATOM 1541 C CA . ARG A 1 191 ? 28.074 -11.045 -47.761 1.00 86.75 191 ARG A CA 1
ATOM 1542 C C . ARG A 1 191 ? 29.073 -12.124 -48.176 1.00 86.75 191 ARG A C 1
ATOM 1544 O O . ARG A 1 191 ? 29.468 -12.147 -49.338 1.00 86.75 191 ARG A O 1
ATOM 1551 N N . ALA A 1 192 ? 29.430 -13.024 -47.261 1.00 86.25 192 ALA A N 1
ATOM 1552 C CA . ALA A 1 192 ? 30.329 -14.139 -47.545 1.00 86.25 192 ALA A CA 1
ATOM 1553 C C . ALA A 1 192 ? 29.761 -15.076 -48.627 1.00 86.25 192 ALA A C 1
ATOM 1555 O O . ALA A 1 192 ? 30.475 -15.434 -49.556 1.00 86.25 192 ALA A O 1
ATOM 1556 N N . GLU A 1 193 ? 28.467 -15.403 -48.564 1.00 84.12 193 GLU A N 1
ATOM 1557 C CA . GLU A 1 193 ? 27.779 -16.216 -49.579 1.00 84.12 193 GLU A CA 1
ATOM 1558 C C . GLU A 1 193 ? 27.725 -15.530 -50.956 1.00 84.12 193 GLU A C 1
ATOM 1560 O O . GLU A 1 193 ? 27.813 -16.199 -51.983 1.00 84.12 193 GLU A O 1
ATOM 1565 N N . SER A 1 194 ? 27.608 -14.197 -51.000 1.00 81.25 194 SER A N 1
ATOM 1566 C CA . SER A 1 194 ? 27.568 -13.436 -52.258 1.00 81.25 194 SER A CA 1
ATOM 1567 C C . SER A 1 194 ? 28.934 -13.215 -52.920 1.00 81.25 194 SER A C 1
ATOM 1569 O O . SER A 1 194 ? 28.974 -12.977 -54.121 1.00 81.25 194 SER A O 1
ATOM 1571 N N . GLY A 1 195 ? 30.035 -13.293 -52.162 1.00 67.81 195 GLY A N 1
ATOM 1572 C CA . GLY A 1 195 ? 31.407 -13.126 -52.669 1.00 67.81 195 GLY A CA 1
ATOM 1573 C C . GLY A 1 195 ? 32.077 -14.419 -53.149 1.00 67.81 195 GLY A C 1
ATOM 1574 O O . GLY A 1 195 ? 33.231 -14.385 -53.557 1.00 67.81 195 GLY A O 1
ATOM 1575 N N . LEU A 1 196 ? 31.373 -15.553 -53.079 1.00 56.50 196 LEU A N 1
ATOM 1576 C CA . LEU A 1 196 ? 31.814 -16.876 -53.545 1.00 56.50 196 LEU A CA 1
ATOM 1577 C C . LEU A 1 196 ? 31.310 -17.209 -54.967 1.00 56.50 196 LEU A C 1
ATOM 1579 O O . LEU A 1 196 ? 31.256 -18.382 -55.335 1.00 56.50 196 LEU A O 1
ATOM 1583 N N . ARG A 1 197 ? 30.911 -16.201 -55.752 1.00 48.19 197 ARG A N 1
ATOM 1584 C CA . ARG A 1 197 ? 30.490 -16.347 -57.154 1.00 48.19 197 ARG A CA 1
ATOM 1585 C C . ARG A 1 197 ? 31.484 -15.711 -58.107 1.00 48.19 197 ARG A C 1
ATOM 1587 O O . ARG A 1 197 ? 31.947 -14.596 -57.786 1.00 48.19 197 ARG A O 1
#

Radius of gyration: 31.42 Å; chains: 1; bounding box: 74×70×102 Å